Protein 4HV0 (pdb70)

B-factor: mean 69.84, std 23.34, range [28.93, 161.11]

Secondary structure (DSSP, 8-state):
-EEEHHHHHHHHHHHHHTTS-HHHHHHHHHHHHHT---------EEEETTEEEEE------HHHHHHHHHHHHHHT--HHHHHH----/-EEEHHHHHHHHHHHHHTTS-HHHHHHHHHHHHH-----------EEEETTEEEEE------HHHHHHHHHHHHHHT--HHHHHH----/-EEEHHHHHHHHHHHHHTTS-HHHHHHHHHHHHH-------EEEEETTEEEEE------HHHHHHHHHHHHHTT--HHHHHH-----/-EEEHHHHHHHHHHHHHHTS-HHHHHHHHHHHHHT-------SS----S--EEEETTEEEEE------HHHHHHHHHHHHHHT--HHHHHH-----

Solvent-accessible surface area: 23065 Å² total

Sequence (360 aa):
VTVEEEVYEFLKKKAKEEGTSVPAVIRKILKEYFGIEDRTREGSYIIVNGKKYYRINCKLEKRNEILVKLELKKRGTTLNRFLKEIITVTVEEEVYEFLKKKAKEEGTSVPAVIRKILKEYFGIEDRTRDYGSYIIVNGKKYYRINCKLEKRNEILVKLELKKRGTTLNRFLKEIITVTVEEEVYEFLKKKAKEEGTSVPAVIRKILKEYFGIEDRTGSYIIVNGKKYYRINCKLEKRNEILVKLELKKRGTTLNRFLKEIITVVTVEEEVYEFLKKKAKEEGTSVPAVIRKILKEYFGIEDRTRDYKRQDLEGSYIIVNGKKYYRINCKLEKRNEILVKLELKKRGTTLNRFLKEIITV

Nearest PDB structures (foldseek):
  4hv0-assembly1_A  TM=9.991E-01  e=2.159E-15  Betalipothrixvirus pozzuoliense
  4hv0-assembly2_B  TM=9.451E-01  e=7.067E-14  Betalipothrixvirus pozzuoliense
  4hv0-assembly4_D  TM=9.753E-01  e=4.766E-13  Betalipothrixvirus pozzuoliense
  4hv0-assembly3_C  TM=9.603E-01  e=3.912E-13  Betalipothrixvirus pozzuoliense
  4hv0-assembly4_D  TM=9.930E-01  e=7.158E-16  Betalipothrixvirus pozzuoliense

Foldseek 3Di:
DKAFPVLQVVLCVVCVVPVHDSLVSVVVVLCVVVVDDWDDDPWDFDADPRTTMIDDPNDTDPVSVVSVVVVCVVVVHDVRVVSVVVCD/DKAFPVLVVVLCVVCVVPVHDSLVSVQVCCCVVPVDDFDDDDPFDWDADPNTTITDDPNDGDPVSVVSVVVVCVVVVHDPRVVSVVVCD/DKAFPVLVVVLCVVQVVPVHDSLVSVQVCCCVVPVDDFDDADWDADPRTTIGDDPNDGDVVSVVSVVVVCVVVPHDPRVVSVVVVPD/DKAFPVLVVVLCVVCVVVVHASLVSVVVCLCVVVVDDWDDDDDPDDNDPVQWDADPRTTIHDDPHDTPPVSVVSVVVVCVVVVHDVRVVSVVVVVD

Radius of gyration: 26.65 Å; Cα contacts (8 Å, |Δi|>4): 424; chains: 4; bounding box: 53×75×56 Å

CATH classification: 1.10.1220.10

InterPro domains:
  IPR013321 Arc-type ribbon-helix-helix [G3DSA:1.10.1220.10] (1-100)

Organism: NCBI:txid346882

Structure (mmCIF, N/CA/C/O backbone):
data_4HV0
#
_entry.id   4HV0
#
_cell.length_a   50.153
_cell.length_b   59.550
_cell.length_c   84.039
_cell.angle_alpha   90.00
_cell.angle_beta   102.76
_cell.angle_gamma   90.00
#
_symmetry.space_group_name_H-M   'P 1 21 1'
#
loop_
_entity.id
_entity.type
_entity.pdbx_description
1 polymer AvtR
2 water water
#
loop_
_atom_site.group_PDB
_atom_site.id
_atom_site.type_symbol
_atom_site.label_atom_id
_atom_site.label_alt_id
_atom_site.label_comp_id
_atom_site.label_asym_id
_atom_site.label_entity_id
_atom_site.label_seq_id
_atom_site.pdbx_PDB_ins_code
_atom_site.Cartn_x
_atom_site.Cartn_y
_atom_site.Cartn_z
_atom_site.occupancy
_atom_site.B_iso_or_equiv
_atom_site.auth_seq_id
_atom_site.auth_comp_id
_atom_site.auth_asym_id
_atom_site.auth_atom_id
_atom_site.pdbx_PDB_model_num
ATOM 9 N N . VAL A 1 3 ? 31.394 -22.541 -67.407 1.00 85.78 3 VAL A N 1
ATOM 10 C CA . VAL A 1 3 ? 30.975 -23.867 -67.848 1.00 74.50 3 VAL A CA 1
ATOM 11 C C . VAL A 1 3 ? 31.358 -24.940 -66.802 1.00 68.28 3 VAL A C 1
ATOM 12 O O . VAL A 1 3 ? 32.328 -24.787 -66.054 1.00 70.25 3 VAL A O 1
ATOM 16 N N . THR A 1 4 ? 30.602 -26.028 -66.731 1.00 67.36 4 THR A N 1
ATOM 17 C CA . THR A 1 4 ? 31.010 -27.186 -65.923 1.00 63.23 4 THR A CA 1
ATOM 18 C C . THR A 1 4 ? 31.121 -28.432 -66.769 1.00 60.89 4 THR A C 1
ATOM 19 O O . THR A 1 4 ? 30.161 -28.812 -67.425 1.00 67.53 4 THR A O 1
ATOM 23 N N . VAL A 1 5 ? 32.289 -29.071 -66.763 1.00 57.05 5 VAL A N 1
ATOM 24 C CA . VAL A 1 5 ? 32.500 -30.278 -67.557 1.00 55.56 5 VAL A CA 1
ATOM 25 C C . VAL A 1 5 ? 32.984 -31.481 -66.755 1.00 52.23 5 VAL A C 1
ATOM 26 O O . VAL A 1 5 ? 33.634 -31.337 -65.750 1.00 59.87 5 VAL A O 1
ATOM 30 N N . GLU A 1 6 ? 32.728 -32.679 -67.273 1.00 55.69 6 GLU A N 1
ATOM 31 C CA . GLU A 1 6 ? 33.288 -33.911 -66.751 1.00 55.99 6 GLU A CA 1
ATOM 32 C C . GLU A 1 6 ? 34.802 -33.985 -66.977 1.00 65.78 6 GLU A C 1
ATOM 33 O O . GLU A 1 6 ? 35.354 -33.350 -67.882 1.00 70.61 6 GLU A O 1
ATOM 39 N N . GLU A 1 7 ? 35.470 -34.848 -66.225 1.00 74.98 7 GLU A N 1
ATOM 40 C CA . GLU A 1 7 ? 36.932 -34.962 -66.285 1.00 83.06 7 GLU A CA 1
ATOM 41 C C . GLU A 1 7 ? 37.455 -35.381 -67.672 1.00 75.93 7 GLU A C 1
ATOM 42 O O . GLU A 1 7 ? 38.412 -34.801 -68.183 1.00 78.47 7 GLU A O 1
ATOM 48 N N . GLU A 1 8 ? 36.835 -36.381 -68.281 1.00 70.98 8 GLU A N 1
ATOM 49 C CA . GLU A 1 8 ? 37.241 -36.796 -69.619 1.00 78.01 8 GLU A CA 1
ATOM 50 C C . GLU A 1 8 ? 37.249 -35.618 -70.623 1.00 77.36 8 GLU A C 1
ATOM 51 O O . GLU A 1 8 ? 38.196 -35.453 -71.419 1.00 92.53 8 GLU A O 1
ATOM 57 N N . VAL A 1 9 ? 36.224 -34.780 -70.556 1.00 66.57 9 VAL A N 1
ATOM 58 C CA . VAL A 1 9 ? 36.142 -33.635 -71.431 1.00 61.04 9 VAL A CA 1
ATOM 59 C C . VAL A 1 9 ? 37.256 -32.639 -71.122 1.00 67.49 9 VAL A C 1
ATOM 60 O O . VAL A 1 9 ? 37.899 -32.091 -72.044 1.00 65.08 9 VAL A O 1
ATOM 64 N N . TYR A 1 10 ? 37.492 -32.396 -69.837 1.00 70.61 10 TYR A N 1
ATOM 65 C CA . TYR A 1 10 ? 38.534 -31.463 -69.431 1.00 70.21 10 TYR A CA 1
ATOM 66 C C . TYR A 1 10 ? 39.912 -31.940 -69.892 1.00 80.23 10 TYR A C 1
ATOM 67 O O . TYR A 1 10 ? 40.696 -31.141 -70.410 1.00 86.04 10 TYR A O 1
ATOM 76 N N . GLU A 1 11 ? 40.202 -33.236 -69.736 1.00 86.20 11 GLU A N 1
ATOM 77 C CA . GLU A 1 11 ? 41.490 -33.762 -70.188 1.00 94.65 11 GLU A CA 1
ATOM 78 C C . GLU A 1 11 ? 41.652 -33.412 -71.662 1.00 93.61 11 GLU A C 1
ATOM 79 O O . GLU A 1 11 ? 42.671 -32.826 -72.063 1.00 94.63 11 GLU A O 1
ATOM 85 N N . PHE A 1 12 ? 40.632 -33.742 -72.450 1.00 87.86 12 PHE A N 1
ATOM 86 C CA . PHE A 1 12 ? 40.653 -33.453 -73.872 1.00 81.72 12 PHE A CA 1
ATOM 87 C C . PHE A 1 12 ? 40.908 -31.981 -74.171 1.00 77.03 12 PHE A C 1
ATOM 88 O O . PHE A 1 12 ? 41.745 -31.659 -74.991 1.00 79.11 12 PHE A O 1
ATOM 96 N N . LEU A 1 13 ? 40.201 -31.092 -73.497 1.00 72.66 13 LEU A N 1
ATOM 97 C CA . LEU A 1 13 ? 40.404 -29.664 -73.700 1.00 72.24 13 LEU A CA 1
ATOM 98 C C . LEU A 1 13 ? 41.781 -29.202 -73.269 1.00 79.57 13 LEU A C 1
ATOM 99 O O . LEU A 1 13 ? 42.381 -28.340 -73.906 1.00 84.04 13 LEU A O 1
ATOM 104 N N . LYS A 1 14 ? 42.293 -29.776 -72.189 1.00 89.52 14 LYS A N 1
ATOM 105 C CA . LYS A 1 14 ? 43.611 -29.399 -71.682 1.00 97.04 14 LYS A CA 1
ATOM 106 C C . LYS A 1 14 ? 44.719 -29.772 -72.685 1.00 94.96 14 LYS A C 1
ATOM 107 O O . LYS A 1 14 ? 45.659 -28.993 -72.870 1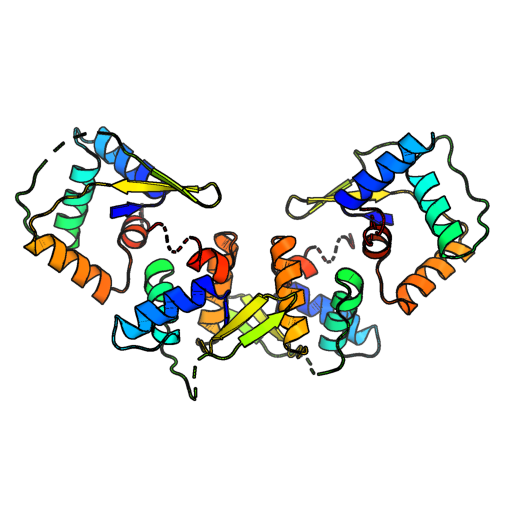.00 92.40 14 LYS A O 1
ATOM 113 N N . LYS A 1 15 ? 44.590 -30.947 -73.318 1.00 91.18 15 LYS A N 1
ATOM 114 C CA . LYS A 1 15 ? 45.543 -31.406 -74.335 1.00 96.66 15 LYS A CA 1
ATOM 115 C C . LYS A 1 15 ? 45.543 -30.535 -75.564 1.00 98.41 15 LYS A C 1
ATOM 116 O O . LYS A 1 15 ? 46.608 -30.229 -76.067 1.00 107.62 15 LYS A O 1
ATOM 122 N N . LYS A 1 16 ? 44.374 -30.132 -76.055 1.00 100.44 16 LYS A N 1
ATOM 123 C CA . LYS A 1 16 ? 44.362 -29.194 -77.164 1.00 97.54 16 LYS A CA 1
ATOM 124 C C . LYS A 1 16 ? 44.944 -27.859 -76.706 1.00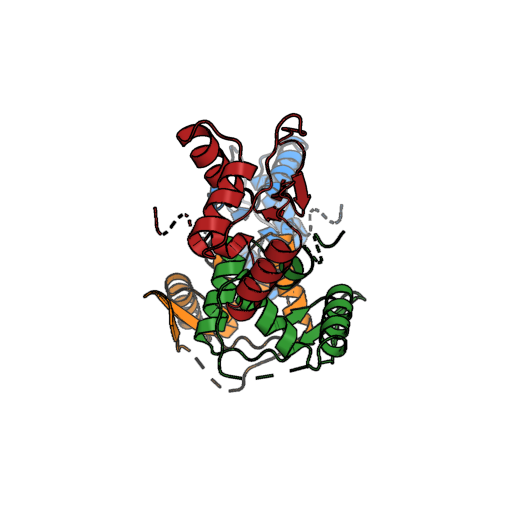 98.44 16 LYS A C 1
ATOM 125 O O . LYS A 1 16 ? 45.699 -27.251 -77.441 1.00 93.17 16 LYS A O 1
ATOM 131 N N . ALA A 1 17 ? 44.626 -27.411 -75.491 1.00 94.45 17 ALA A N 1
ATOM 132 C CA . ALA A 1 17 ? 45.179 -26.139 -75.010 1.00 94.51 17 ALA A CA 1
ATOM 133 C C . ALA A 1 17 ? 46.715 -26.183 -75.038 1.00 98.75 17 ALA A C 1
ATOM 134 O O . ALA A 1 17 ? 47.346 -25.274 -75.551 1.00 106.80 17 ALA A O 1
ATOM 136 N N . LYS A 1 18 ? 47.309 -27.275 -74.570 1.00 100.50 18 LYS A N 1
ATOM 137 C CA . LYS A 1 18 ? 48.762 -27.443 -74.656 1.00 99.16 18 LYS A CA 1
ATOM 138 C C . LYS A 1 18 ? 49.267 -27.631 -76.108 1.00 99.10 18 LYS A C 1
ATOM 139 O O . LYS A 1 18 ? 50.138 -26.878 -76.545 1.00 96.02 18 LYS A O 1
ATOM 145 N N . GLU A 1 19 ? 48.700 -28.598 -76.844 1.00 93.21 19 GLU A N 1
ATOM 146 C CA . GLU A 1 19 ? 49.024 -28.850 -78.280 1.00 92.75 19 GLU A CA 1
ATOM 147 C C . GLU A 1 19 ? 49.121 -27.556 -79.078 1.00 106.88 19 GLU A C 1
ATOM 148 O O . GLU A 1 19 ? 50.014 -27.379 -79.905 1.00 126.79 19 GLU A O 1
ATOM 154 N N . GLU A 1 20 ? 48.186 -26.655 -78.821 1.00 115.49 20 GLU A N 1
ATOM 155 C CA . GLU A 1 20 ? 48.182 -25.324 -79.387 1.00 113.32 20 GLU A CA 1
ATOM 156 C C . GLU A 1 20 ? 48.662 -24.495 -78.219 1.00 110.48 20 GLU A C 1
ATOM 157 O O . GLU A 1 20 ? 48.473 -24.873 -77.086 1.00 126.51 20 GLU A O 1
ATOM 163 N N . GLY A 1 21 ? 49.300 -23.375 -78.462 1.00 105.27 21 GLY A N 1
ATOM 164 C CA . GLY A 1 21 ? 49.882 -22.628 -77.349 1.00 104.09 21 GLY A CA 1
ATOM 165 C C . GLY A 1 21 ? 48.890 -21.734 -76.631 1.00 99.44 21 GLY A C 1
ATOM 166 O O . GLY A 1 21 ? 49.055 -20.523 -76.634 1.00 97.02 21 GLY A O 1
ATOM 167 N N . THR A 1 22 ? 47.882 -22.318 -75.985 1.00 93.87 22 THR A N 1
ATOM 168 C CA . THR A 1 22 ? 46.759 -21.523 -75.462 1.00 91.72 22 THR A CA 1
ATOM 169 C C . THR A 1 22 ? 46.166 -22.127 -74.212 1.00 91.58 22 THR A C 1
ATOM 170 O O . THR A 1 22 ? 46.521 -23.230 -73.808 1.00 94.54 22 THR A O 1
ATOM 174 N N . SER A 1 23 ? 45.226 -21.404 -73.622 1.00 87.95 23 SER A N 1
ATOM 175 C CA . SER A 1 23 ? 44.502 -21.891 -72.458 1.00 88.41 23 SER A CA 1
ATOM 176 C C . SER A 1 23 ? 43.307 -22.795 -72.816 1.00 86.96 23 SER A C 1
ATOM 177 O O . SER A 1 23 ? 42.925 -22.897 -73.975 1.00 86.41 23 SER A O 1
ATOM 180 N N . VAL A 1 24 ? 42.731 -23.446 -71.803 1.00 78.72 24 VAL A N 1
ATOM 181 C CA . VAL A 1 24 ? 41.528 -24.255 -71.966 1.00 71.07 24 VAL A CA 1
ATOM 182 C C . VAL A 1 24 ? 40.322 -23.382 -72.360 1.00 70.59 24 VAL A C 1
ATOM 183 O O . VAL A 1 24 ? 39.539 -23.779 -73.229 1.00 71.42 24 VAL A O 1
ATOM 187 N N . PRO A 1 25 ? 40.179 -22.183 -71.776 1.00 64.42 25 PRO A N 1
ATOM 188 C CA . PRO A 1 25 ? 39.116 -21.305 -72.271 1.00 66.75 25 PRO A CA 1
ATOM 189 C C . PRO A 1 25 ? 39.263 -20.833 -73.725 1.00 71.40 25 PRO A C 1
ATOM 190 O O . PRO A 1 25 ? 38.260 -20.572 -74.387 1.00 79.10 25 PRO A O 1
ATOM 194 N N . ALA A 1 26 ? 40.486 -20.687 -74.209 1.00 69.78 26 ALA A N 1
ATOM 195 C CA . ALA A 1 26 ? 40.691 -20.317 -75.611 1.00 72.58 26 ALA A CA 1
ATOM 196 C C . ALA A 1 26 ? 40.170 -21.426 -76.518 1.00 63.64 26 ALA A C 1
ATOM 197 O O . ALA A 1 26 ? 39.544 -21.183 -77.553 1.00 72.39 26 ALA A O 1
ATOM 199 N N . VAL A 1 27 ? 40.420 -22.655 -76.123 1.00 56.69 27 VAL A N 1
ATOM 200 C CA . VAL A 1 27 ? 39.972 -23.812 -76.890 1.00 60.44 27 VAL A CA 1
ATOM 201 C C . VAL A 1 27 ? 38.405 -23.857 -76.901 1.00 65.13 27 VAL A C 1
ATOM 202 O O . VAL A 1 27 ? 37.787 -23.975 -77.963 1.00 69.05 27 VAL A O 1
ATOM 206 N N . ILE A 1 28 ? 37.770 -23.707 -75.738 1.00 60.52 28 ILE A N 1
ATOM 207 C CA . ILE A 1 28 ? 36.302 -23.651 -75.678 1.00 60.50 28 ILE A CA 1
ATOM 208 C C . ILE A 1 28 ? 35.765 -22.535 -76.562 1.00 63.91 28 ILE A C 1
ATOM 209 O O . ILE A 1 28 ? 34.873 -22.791 -77.367 1.00 68.46 28 ILE A O 1
ATOM 214 N N . ARG A 1 29 ? 36.327 -21.321 -76.459 1.00 66.77 29 ARG A N 1
ATOM 215 C CA . ARG A 1 29 ? 35.935 -20.218 -77.347 1.00 62.65 29 ARG A CA 1
ATOM 216 C C . ARG A 1 29 ? 36.085 -20.556 -78.820 1.00 65.19 29 ARG A C 1
ATOM 217 O O . ARG A 1 29 ? 35.190 -20.258 -79.606 1.00 78.05 29 ARG A O 1
ATOM 225 N N . LYS A 1 30 ? 37.148 -21.251 -79.196 1.00 64.44 30 LYS A N 1
ATOM 226 C CA . LYS A 1 30 ? 37.322 -21.618 -80.597 1.00 66.29 30 LYS A CA 1
ATOM 227 C C . LYS A 1 30 ? 36.239 -22.604 -81.045 1.00 65.59 30 LYS A C 1
ATOM 228 O O . LYS A 1 30 ? 35.647 -22.430 -82.116 1.00 65.64 30 LYS A O 1
ATOM 234 N N . ILE A 1 31 ? 35.944 -23.613 -80.219 1.00 57.89 31 ILE A N 1
ATOM 235 C CA . ILE A 1 31 ? 34.883 -24.581 -80.534 1.00 51.97 31 ILE A CA 1
ATOM 236 C C . ILE A 1 31 ? 33.537 -23.859 -80.649 1.00 51.82 31 ILE A C 1
ATOM 237 O O . ILE A 1 31 ? 32.815 -24.044 -81.635 1.00 49.96 31 ILE A O 1
ATOM 242 N N . LEU A 1 32 ? 33.230 -22.989 -79.687 1.00 49.76 32 LEU A N 1
ATOM 243 C CA . LEU A 1 32 ? 31.982 -22.205 -79.771 1.00 52.67 32 LEU A CA 1
ATOM 244 C C . LEU A 1 32 ? 31.916 -21.316 -81.019 1.00 50.92 32 LEU A C 1
ATOM 245 O O . LEU A 1 32 ? 30.858 -21.189 -81.614 1.00 52.64 32 LEU A O 1
ATOM 250 N N . LYS A 1 33 ? 33.017 -20.688 -81.404 1.00 56.12 33 LYS A N 1
ATOM 251 C CA . LYS A 1 33 ? 33.008 -19.828 -82.613 1.00 59.27 33 LYS A CA 1
ATOM 252 C C . LYS A 1 33 ? 32.763 -20.658 -83.855 1.00 54.28 33 LYS A C 1
ATOM 253 O O . LYS A 1 33 ? 31.921 -20.319 -84.663 1.00 62.11 33 LYS A O 1
ATOM 259 N N . GLU A 1 34 ? 33.430 -21.792 -83.951 1.00 55.11 34 GLU A N 1
ATOM 260 C CA . GLU A 1 34 ? 33.295 -22.677 -85.104 1.00 59.05 34 GLU A CA 1
ATOM 261 C C . GLU A 1 34 ? 31.940 -23.363 -85.213 1.00 55.87 34 GLU A C 1
ATOM 262 O O . GLU A 1 34 ? 31.349 -23.389 -86.276 1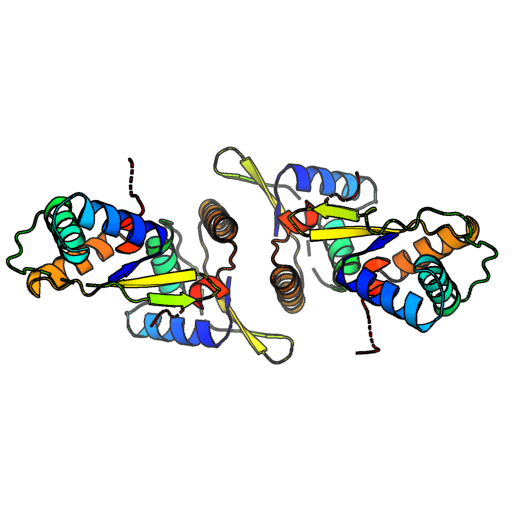.00 57.10 34 GLU A O 1
ATOM 268 N N . TYR A 1 35 ? 31.441 -23.935 -84.125 1.00 58.36 35 TYR A N 1
ATOM 269 C CA . TYR A 1 35 ? 30.172 -24.686 -84.183 1.00 52.55 35 TYR A CA 1
ATOM 270 C C . TYR A 1 35 ? 28.924 -23.813 -84.068 1.00 47.47 35 TYR A C 1
ATOM 271 O O . TYR A 1 35 ? 27.898 -24.238 -84.520 1.00 47.86 35 TYR A O 1
ATOM 280 N N . PHE A 1 36 ? 29.009 -22.610 -83.498 1.00 41.93 36 PHE A N 1
ATOM 281 C CA . PHE A 1 36 ? 27.858 -21.686 -83.482 1.00 42.04 36 PHE A CA 1
ATOM 282 C C . PHE A 1 36 ? 27.981 -20.584 -84.525 1.00 43.82 36 PHE A C 1
ATOM 283 O O . PHE A 1 36 ? 27.039 -19.845 -84.767 1.00 37.55 36 PHE A O 1
ATOM 291 N N . GLY A 1 37 ? 29.120 -20.544 -85.195 1.00 41.89 37 GLY A N 1
ATOM 292 C CA . GLY A 1 37 ? 29.304 -19.687 -86.350 1.00 46.10 37 GLY A CA 1
ATOM 293 C C . GLY A 1 37 ? 29.321 -18.197 -86.052 1.00 46.27 37 GLY A C 1
ATOM 294 O O . GLY A 1 37 ? 28.850 -17.404 -86.873 1.00 41.41 37 GLY A O 1
ATOM 295 N N . ILE A 1 38 ? 29.904 -17.855 -84.908 1.00 45.13 38 ILE A N 1
ATOM 296 C CA . ILE A 1 38 ? 29.924 -16.512 -84.367 1.00 48.70 38 ILE A CA 1
ATOM 297 C C . ILE A 1 38 ? 31.315 -15.919 -84.151 1.00 52.17 38 ILE A C 1
ATOM 298 O O . ILE A 1 38 ? 32.307 -16.598 -83.912 1.00 62.14 38 ILE A O 1
ATOM 303 N N . GLU A 1 39 ? 31.320 -14.604 -84.204 1.00 64.26 39 GLU A N 1
ATOM 304 C CA . GLU A 1 39 ? 32.481 -13.779 -83.986 1.00 66.70 39 GLU A CA 1
ATOM 305 C C . GLU A 1 39 ? 32.503 -13.391 -82.524 1.00 60.77 39 GLU A C 1
ATOM 306 O O . GLU A 1 39 ? 31.506 -12.902 -82.018 1.00 52.66 39 GLU A O 1
ATOM 312 N N . ASP A 1 40 ? 33.624 -13.586 -81.851 1.00 60.72 40 ASP A N 1
ATOM 313 C CA . ASP A 1 40 ? 33.765 -13.098 -80.486 1.00 72.17 40 ASP A CA 1
ATOM 314 C C . ASP A 1 40 ? 35.139 -12.466 -80.226 1.00 80.57 40 ASP A C 1
ATOM 315 O O . ASP A 1 40 ? 36.193 -13.060 -80.495 1.00 78.20 40 ASP A O 1
ATOM 320 N N . ARG A 1 41 ? 35.103 -11.261 -79.666 1.00 87.16 41 ARG A N 1
ATOM 321 C CA . ARG A 1 41 ? 36.311 -10.461 -79.462 1.00 95.77 41 ARG A CA 1
ATOM 322 C C . ARG A 1 41 ? 37.058 -10.836 -78.196 1.00 97.31 41 ARG A C 1
ATOM 323 O O . ARG A 1 41 ? 38.244 -10.603 -78.113 1.00 103.44 41 ARG A O 1
ATOM 331 N N . THR A 1 42 ? 36.367 -11.391 -77.207 1.00 100.22 42 THR A N 1
ATOM 332 C CA . THR A 1 42 ? 36.986 -11.831 -75.956 1.00 100.62 42 THR A CA 1
ATOM 333 C C . THR A 1 42 ? 38.292 -12.639 -76.148 1.00 111.43 42 THR A C 1
ATOM 334 O O . THR A 1 42 ? 38.422 -13.424 -77.106 1.00 124.68 42 THR A O 1
ATOM 338 N N . ARG A 1 43 ? 39.244 -12.437 -75.226 1.00 112.93 43 ARG A N 1
ATOM 339 C CA . ARG A 1 43 ? 40.513 -13.181 -75.172 1.00 111.90 43 ARG A CA 1
ATOM 340 C C . ARG A 1 43 ? 40.909 -13.575 -73.741 1.00 105.82 43 ARG A C 1
ATOM 341 O O . ARG A 1 43 ? 40.845 -12.757 -72.825 1.00 96.05 43 ARG A O 1
ATOM 349 N N . GLU A 1 51 ? 45.752 -23.890 -63.040 1.00 110.21 51 GLU A N 1
ATOM 350 C CA . GLU A 1 51 ? 44.870 -23.312 -64.039 1.00 106.00 51 GLU A CA 1
ATOM 351 C C . GLU A 1 51 ? 43.384 -23.662 -63.770 1.00 112.49 51 GLU A C 1
ATOM 352 O O . GLU A 1 51 ? 42.570 -22.758 -63.529 1.00 118.70 51 GLU A O 1
ATOM 358 N N . GLY A 1 52 ? 43.050 -24.963 -63.777 1.00 113.82 52 GLY A N 1
ATOM 359 C CA . GLY A 1 52 ? 41.652 -25.462 -63.752 1.00 108.22 52 GLY A CA 1
ATOM 360 C C . GLY A 1 52 ? 41.178 -26.115 -62.450 1.00 105.76 52 GLY A C 1
ATOM 361 O O . GLY A 1 52 ? 41.647 -27.199 -62.101 1.00 110.55 52 GLY A O 1
ATOM 362 N N . SER A 1 53 ? 40.218 -25.479 -61.764 1.00 92.25 53 SER A N 1
ATOM 363 C CA . SER A 1 53 ? 39.650 -25.956 -60.490 1.00 90.55 53 SER A CA 1
ATOM 364 C C . SER A 1 53 ? 38.387 -26.826 -60.642 1.00 91.00 53 SER A C 1
ATOM 365 O O . SER A 1 53 ? 37.701 -26.748 -61.659 1.00 82.03 53 SER A O 1
ATOM 368 N N . TYR A 1 54 ? 38.042 -27.594 -59.601 1.00 91.46 54 TYR A N 1
ATOM 369 C CA . TYR A 1 54 ? 36.958 -28.583 -59.682 1.00 82.82 54 TYR A CA 1
ATOM 370 C C . TYR A 1 54 ? 36.191 -28.841 -58.383 1.00 79.01 54 TYR A C 1
ATOM 371 O O . TYR A 1 54 ? 36.512 -28.291 -57.353 1.00 75.69 54 TYR A O 1
ATOM 380 N N . ILE A 1 55 ? 35.166 -29.694 -58.459 1.00 75.90 55 ILE A N 1
ATOM 381 C CA . ILE A 1 55 ? 34.499 -30.206 -57.279 1.00 65.52 55 ILE A CA 1
ATOM 382 C C . ILE A 1 55 ? 34.346 -31.699 -57.420 1.00 60.49 55 ILE A C 1
ATOM 383 O O . ILE A 1 55 ? 34.313 -32.211 -58.532 1.00 58.77 55 ILE A O 1
ATOM 388 N N . ILE A 1 56 ? 34.300 -32.395 -56.286 1.00 57.26 56 ILE A N 1
ATOM 389 C CA . ILE A 1 56 ? 34.173 -33.842 -56.265 1.00 53.52 56 ILE A CA 1
ATOM 390 C C . ILE A 1 56 ? 32.766 -34.231 -55.826 1.00 47.57 56 ILE A C 1
ATOM 391 O O . ILE A 1 56 ? 32.313 -33.826 -54.769 1.00 49.13 56 ILE A O 1
ATOM 396 N N . VAL A 1 57 ? 32.051 -34.977 -56.664 1.00 52.29 57 VAL A N 1
ATOM 397 C CA . VAL A 1 57 ? 30.701 -35.488 -56.325 1.00 55.37 57 VAL A CA 1
ATOM 398 C C . VAL A 1 57 ? 30.645 -36.970 -56.626 1.00 57.31 57 VAL A C 1
ATOM 399 O O . VAL A 1 57 ? 30.974 -37.383 -57.723 1.00 61.39 57 VAL A O 1
ATOM 403 N N . ASN A 1 58 ? 30.274 -37.761 -55.627 1.00 56.65 58 ASN A N 1
ATOM 404 C CA . ASN A 1 58 ? 30.417 -39.215 -55.666 1.00 57.59 58 ASN A CA 1
ATOM 405 C C . ASN A 1 58 ? 31.717 -39.693 -56.245 1.00 60.89 58 ASN A C 1
ATOM 406 O O . ASN A 1 58 ? 31.760 -40.628 -57.043 1.00 72.50 58 ASN A O 1
ATOM 411 N N . GLY A 1 59 ? 32.793 -39.051 -55.816 1.00 67.07 59 GLY A N 1
ATOM 412 C CA . GLY A 1 59 ? 34.111 -39.472 -56.216 1.00 72.43 59 GLY A CA 1
ATOM 413 C C . GLY A 1 59 ? 34.561 -39.007 -57.571 1.00 72.12 59 GLY A C 1
ATOM 414 O O . GLY A 1 59 ? 35.702 -39.281 -57.927 1.00 84.56 59 GLY A O 1
ATOM 415 N N . LYS A 1 60 ? 33.694 -38.323 -58.327 1.00 72.14 60 LYS A N 1
ATOM 416 C CA . LYS A 1 60 ? 34.051 -37.854 -59.655 1.00 66.41 60 LYS A CA 1
ATOM 417 C C . LYS A 1 60 ? 34.333 -36.383 -59.627 1.00 59.46 60 LYS A C 1
ATOM 418 O O . LYS A 1 60 ? 33.658 -35.620 -58.958 1.00 61.91 60 LYS A O 1
ATOM 424 N N . LYS A 1 61 ? 35.351 -35.982 -60.365 1.00 61.90 61 LYS A N 1
ATOM 425 C CA . LYS A 1 61 ? 35.705 -34.574 -60.510 1.00 64.69 61 LYS A CA 1
ATOM 426 C C . LYS A 1 61 ? 34.874 -33.933 -61.604 1.00 60.57 61 LYS A C 1
ATOM 427 O O . LYS A 1 61 ? 34.640 -34.546 -62.638 1.00 53.19 61 LYS A O 1
ATOM 433 N N . TYR A 1 62 ? 34.465 -32.690 -61.372 1.00 59.23 62 TYR A N 1
ATOM 434 C CA . TYR A 1 62 ? 33.728 -31.884 -62.331 1.00 59.06 62 TYR A CA 1
ATOM 435 C C . TYR A 1 62 ? 34.391 -30.506 -62.384 1.00 61.60 62 TYR A C 1
ATOM 436 O O . TYR A 1 62 ? 34.387 -29.767 -61.405 1.00 57.38 62 TYR A O 1
ATOM 445 N N . TYR A 1 63 ? 34.970 -30.152 -63.524 1.00 68.54 63 TYR A N 1
ATOM 446 C CA . TYR A 1 63 ? 35.763 -28.927 -63.614 1.00 64.85 63 TYR A CA 1
ATOM 447 C C . TYR A 1 63 ? 34.884 -27.731 -63.921 1.00 65.44 63 TYR A C 1
ATOM 448 O O . TYR A 1 63 ? 34.023 -27.794 -64.763 1.00 63.61 63 TYR A O 1
ATOM 457 N N . ARG A 1 64 ? 35.104 -26.641 -63.200 1.00 72.42 64 ARG A N 1
ATOM 458 C CA . ARG A 1 64 ? 34.416 -25.377 -63.431 1.00 77.44 64 ARG A CA 1
ATOM 459 C C . ARG A 1 64 ? 35.348 -24.476 -64.252 1.00 83.21 64 ARG A C 1
ATOM 460 O O . ARG A 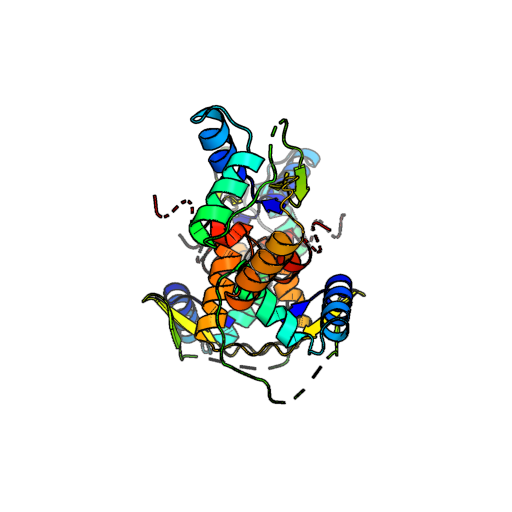1 64 ? 36.435 -24.139 -63.800 1.00 89.06 64 ARG A O 1
ATOM 468 N N . ILE A 1 65 ? 34.936 -24.095 -65.456 1.00 87.96 65 ILE A N 1
ATOM 469 C CA . ILE A 1 65 ? 35.795 -23.323 -66.360 1.00 83.77 65 ILE A CA 1
ATOM 470 C C . ILE A 1 65 ? 35.273 -21.909 -66.560 1.00 89.45 65 ILE A C 1
ATOM 471 O O . ILE A 1 65 ? 34.118 -21.709 -66.936 1.00 82.17 65 ILE A O 1
ATOM 476 N N . ASN A 1 66 ? 36.149 -20.930 -66.333 1.00 109.07 66 ASN A N 1
ATOM 477 C CA . ASN A 1 66 ? 35.815 -19.520 -66.529 1.00 113.11 66 ASN A CA 1
ATOM 478 C C . ASN A 1 66 ? 35.857 -19.150 -68.003 1.00 114.35 66 ASN A C 1
ATOM 479 O O . ASN A 1 66 ? 36.778 -18.493 -68.478 1.00 119.53 66 ASN A O 1
ATOM 484 N N . CYS A 1 67 ? 34.862 -19.616 -68.737 1.00 115.96 67 CYS A N 1
ATOM 485 C CA . CYS A 1 67 ? 34.724 -19.203 -70.105 1.00 104.95 67 CYS A CA 1
ATOM 486 C C . CYS A 1 67 ? 33.927 -17.921 -70.079 1.00 106.79 67 CYS A C 1
ATOM 487 O O . CYS A 1 67 ? 32.816 -17.899 -69.545 1.00 110.14 67 CYS A O 1
ATOM 490 N N . LYS A 1 68 ? 34.539 -16.851 -70.588 1.00 105.22 68 LYS A N 1
ATOM 491 C CA . LYS A 1 68 ? 33.908 -15.548 -70.752 1.00 98.17 68 LYS A CA 1
ATOM 492 C C . LYS A 1 68 ? 33.875 -15.189 -72.242 1.00 93.09 68 LYS A C 1
ATOM 493 O O . LYS A 1 68 ? 34.914 -15.140 -72.879 1.00 90.78 68 LYS A O 1
ATOM 499 N N . LEU A 1 69 ? 32.670 -14.975 -72.762 1.00 74.68 69 LEU A N 1
ATOM 500 C CA . LEU A 1 69 ? 32.370 -14.496 -74.107 1.00 74.19 69 LEU A CA 1
ATOM 501 C C . LEU A 1 69 ? 31.686 -13.136 -73.987 1.00 71.76 69 LEU A C 1
ATOM 502 O O . LEU A 1 69 ? 31.233 -12.757 -72.913 1.00 69.49 69 LEU A O 1
ATOM 507 N N . GLU A 1 70 ? 31.616 -12.392 -75.093 1.00 75.09 70 GLU A N 1
ATOM 508 C CA . GLU A 1 70 ? 30.796 -11.176 -75.143 1.00 72.56 70 GLU A CA 1
ATOM 509 C C . GLU A 1 70 ? 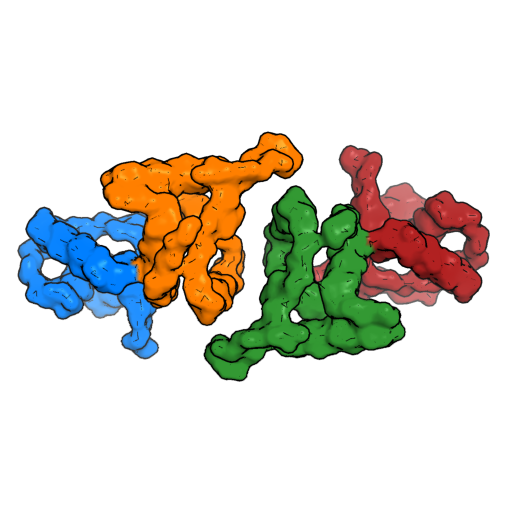29.402 -11.546 -74.683 1.00 73.38 70 GLU A C 1
ATOM 510 O O . GLU A 1 70 ? 28.920 -12.616 -75.020 1.00 93.95 70 GLU A O 1
ATOM 516 N N . LYS A 1 71 ? 28.740 -10.663 -73.954 1.00 73.00 71 LYS A N 1
ATOM 517 C CA . LYS A 1 71 ? 27.430 -10.973 -73.401 1.00 76.81 71 LYS A CA 1
ATOM 518 C C . LYS A 1 71 ? 26.448 -11.455 -74.478 1.00 68.84 71 LYS A C 1
ATOM 519 O O . LYS A 1 71 ? 25.692 -12.383 -74.233 1.00 73.60 71 LYS A O 1
ATOM 525 N N . ARG A 1 72 ? 26.467 -10.850 -75.661 1.00 68.65 72 ARG A N 1
ATOM 526 C CA . ARG A 1 72 ? 25.542 -11.249 -76.727 1.00 77.08 72 ARG A CA 1
ATOM 527 C C . ARG A 1 72 ? 25.756 -12.712 -77.187 1.00 73.44 72 ARG A C 1
ATOM 528 O O . ARG A 1 72 ? 24.773 -13.438 -77.402 1.00 66.94 72 ARG A O 1
ATOM 536 N N . ASN A 1 73 ? 27.012 -13.136 -77.269 1.00 58.16 73 ASN A N 1
ATOM 537 C CA . ASN A 1 73 ? 27.322 -14.491 -77.644 1.00 61.61 73 ASN A CA 1
ATOM 538 C C . ASN A 1 73 ? 27.013 -15.490 -76.530 1.00 58.45 73 ASN A C 1
ATOM 539 O O . ASN A 1 73 ? 26.603 -16.604 -76.800 1.00 58.22 73 ASN A O 1
ATOM 544 N N . GLU A 1 74 ? 27.176 -15.088 -75.284 1.00 59.72 74 GLU A N 1
ATOM 545 C CA . GLU A 1 74 ? 26.748 -15.911 -74.163 1.00 67.34 74 GLU A CA 1
ATOM 546 C C . GLU A 1 74 ? 25.264 -16.296 -74.277 1.00 64.30 74 GLU A C 1
ATOM 547 O O . GLU A 1 74 ? 24.901 -17.460 -74.121 1.00 54.32 74 GLU A O 1
ATOM 553 N N . ILE A 1 75 ? 24.423 -15.321 -74.580 1.00 53.04 75 ILE A N 1
ATOM 554 C CA . ILE A 1 75 ? 23.017 -15.580 -74.766 1.00 55.50 75 ILE A CA 1
ATOM 555 C C . ILE A 1 75 ? 22.751 -16.474 -75.982 1.00 54.79 75 ILE A C 1
ATOM 556 O O . ILE A 1 75 ? 21.977 -17.432 -75.862 1.00 58.01 75 ILE A O 1
ATOM 561 N N . LEU A 1 76 ? 23.404 -16.218 -77.123 1.00 55.91 76 LEU A N 1
ATOM 562 C CA . LEU A 1 76 ? 23.154 -17.042 -78.324 1.00 51.17 76 LEU A CA 1
ATOM 563 C C . LEU A 1 76 ? 23.520 -18.476 -78.019 1.00 47.24 76 LEU A C 1
ATOM 564 O O . LEU A 1 76 ? 22.763 -19.384 -78.308 1.00 37.92 76 LEU A O 1
ATOM 569 N N . VAL A 1 77 ? 24.674 -18.674 -77.390 1.00 42.06 77 VAL A N 1
ATOM 570 C CA . VAL A 1 77 ? 25.112 -20.004 -77.130 1.00 44.47 77 VAL A CA 1
ATOM 571 C C . VAL A 1 77 ? 24.145 -20.726 -76.196 1.00 50.83 77 VAL A C 1
ATOM 572 O O . VAL A 1 77 ? 23.759 -21.856 -76.480 1.00 56.15 77 VAL A O 1
ATOM 576 N N . LYS A 1 78 ? 23.737 -20.083 -75.109 1.00 53.16 78 LYS A N 1
ATOM 577 C CA . LYS A 1 78 ? 22.736 -20.677 -74.227 1.00 54.75 78 LYS A CA 1
ATOM 578 C C . LYS A 1 78 ? 21.477 -21.035 -74.965 1.00 46.49 78 LYS A C 1
ATOM 579 O O . LYS A 1 78 ? 20.913 -22.125 -74.794 1.00 44.90 78 LYS A O 1
ATOM 585 N N . LEU A 1 79 ? 21.032 -20.137 -75.805 1.00 43.55 79 LEU A N 1
ATOM 586 C CA . LEU A 1 79 ? 19.796 -20.384 -76.518 1.00 50.38 79 LEU A CA 1
ATOM 587 C C . LEU A 1 79 ? 19.923 -21.541 -77.478 1.00 49.51 79 LEU A C 1
ATOM 588 O O . LEU A 1 79 ? 19.000 -22.330 -77.599 1.00 53.11 79 LEU A O 1
ATOM 593 N N . GLU A 1 80 ? 21.047 -21.618 -78.188 1.00 51.08 80 GLU A N 1
ATOM 594 C CA . GLU A 1 80 ? 21.234 -22.650 -79.188 1.00 49.49 80 GLU A CA 1
ATOM 595 C C . GLU A 1 80 ? 21.347 -24.013 -78.527 1.00 44.77 80 GLU A C 1
ATOM 596 O O . GLU A 1 80 ? 20.794 -24.974 -79.024 1.00 42.30 80 GLU A O 1
ATOM 602 N N . LEU A 1 81 ? 22.049 -24.097 -77.392 1.00 45.66 81 LEU A N 1
ATOM 603 C CA . LEU A 1 81 ? 22.133 -25.353 -76.653 1.00 43.20 81 LEU A CA 1
ATOM 604 C C . LEU A 1 81 ? 20.738 -25.750 -76.180 1.00 43.38 81 LEU A C 1
ATOM 605 O O . LEU A 1 81 ? 20.403 -26.925 -76.212 1.00 47.31 81 LEU A O 1
ATOM 610 N N . LYS A 1 82 ? 19.922 -24.783 -75.778 1.00 44.92 82 LYS A N 1
ATOM 611 C CA . LYS A 1 82 ? 18.558 -25.075 -75.332 1.00 52.31 82 LYS A CA 1
ATOM 612 C C . LYS A 1 82 ? 17.735 -25.577 -76.476 1.00 47.65 82 LYS A C 1
ATOM 613 O O . LYS A 1 82 ? 17.178 -26.673 -76.404 1.00 49.05 82 LYS A O 1
ATOM 619 N N . LYS A 1 83 ? 17.678 -24.810 -77.553 1.00 43.77 83 LYS A N 1
ATOM 620 C CA . LYS A 1 83 ? 16.947 -25.257 -78.765 1.00 46.42 83 LYS A CA 1
ATOM 621 C C . LYS A 1 83 ? 17.364 -26.654 -79.248 1.00 44.26 83 LYS A C 1
ATOM 622 O O . LYS A 1 83 ? 16.566 -27.460 -79.692 1.00 48.07 83 LYS A O 1
ATOM 628 N N . ARG A 1 84 ? 18.626 -26.961 -79.090 1.00 49.07 84 ARG A N 1
ATOM 629 C CA . ARG A 1 84 ? 19.184 -28.192 -79.565 1.00 49.47 84 ARG A CA 1
ATOM 630 C C . ARG A 1 84 ? 18.948 -29.285 -78.518 1.00 46.47 84 ARG A C 1
ATOM 631 O O . ARG A 1 84 ? 19.109 -30.473 -78.789 1.00 45.12 84 ARG A O 1
ATOM 639 N N . GLY A 1 85 ? 18.608 -28.873 -77.295 1.00 44.64 85 GLY A N 1
ATOM 640 C CA . GLY A 1 85 ? 18.332 -29.813 -76.213 1.00 45.47 85 GLY A CA 1
ATOM 641 C C . GLY A 1 85 ? 19.575 -30.478 -75.666 1.00 43.99 85 GLY A C 1
ATOM 642 O O . GLY A 1 85 ? 19.588 -31.663 -75.463 1.00 46.63 85 GLY A O 1
ATOM 643 N N . THR A 1 86 ? 20.635 -29.717 -75.448 1.00 46.49 86 THR A N 1
ATOM 644 C CA . THR A 1 86 ? 21.898 -30.314 -75.005 1.00 44.49 86 THR A CA 1
ATOM 645 C C . THR A 1 86 ? 22.569 -29.405 -74.024 1.00 46.35 86 THR A C 1
ATOM 646 O O . THR A 1 86 ? 22.356 -28.194 -74.064 1.00 47.45 86 THR A O 1
ATOM 650 N N . THR A 1 87 ? 23.321 -30.014 -73.103 1.00 45.33 87 THR A N 1
ATOM 651 C CA . THR A 1 87 ? 24.167 -29.278 -72.239 1.00 42.30 87 THR A CA 1
ATOM 652 C C . THR A 1 87 ? 25.431 -29.054 -73.081 1.00 44.50 87 THR A C 1
ATOM 653 O O . THR A 1 87 ? 25.684 -29.713 -74.100 1.00 41.01 87 THR A O 1
ATOM 657 N N . LEU A 1 88 ? 26.236 -28.107 -72.643 1.00 46.36 88 LEU A N 1
ATOM 658 C CA . LEU A 1 88 ? 27.469 -27.858 -73.294 1.00 44.96 88 LEU A CA 1
ATOM 659 C C . LEU A 1 88 ? 28.385 -29.075 -73.109 1.00 46.94 88 LEU A C 1
ATOM 660 O O . LEU A 1 88 ? 29.117 -29.475 -74.047 1.00 48.93 88 LEU A O 1
ATOM 665 N N . ASN A 1 89 ? 28.362 -29.653 -71.910 1.00 44.51 89 ASN A N 1
ATOM 666 C CA . ASN A 1 89 ? 29.255 -30.782 -71.603 1.00 42.75 89 ASN A CA 1
ATOM 667 C C . ASN A 1 89 ? 28.959 -31.928 -72.521 1.00 41.37 89 ASN A C 1
ATOM 668 O O . ASN A 1 89 ? 29.854 -32.531 -73.050 1.00 42.94 89 ASN A O 1
ATOM 673 N N . ARG A 1 90 ? 27.684 -32.252 -72.687 1.00 41.13 90 ARG A N 1
ATOM 674 C CA . ARG A 1 90 ? 27.342 -33.358 -73.534 1.00 40.62 90 ARG A CA 1
ATOM 675 C C . ARG A 1 90 ? 27.703 -33.046 -75.015 1.00 46.06 90 ARG A C 1
ATOM 676 O O . ARG A 1 90 ? 28.163 -33.930 -75.719 1.00 43.10 90 ARG A O 1
ATOM 684 N N . PHE A 1 91 ? 27.518 -31.799 -75.445 1.00 39.47 91 PHE A N 1
ATOM 685 C CA . PHE A 1 91 ? 27.896 -31.400 -76.783 1.00 49.05 91 PHE A CA 1
ATOM 686 C C . PHE A 1 91 ? 29.400 -31.603 -77.008 1.00 48.05 91 PHE A C 1
ATOM 687 O O . PHE A 1 91 ? 29.795 -32.263 -77.944 1.00 50.23 91 PHE A O 1
ATOM 695 N N . LEU A 1 92 ? 30.225 -31.097 -76.104 1.00 50.76 92 LEU A N 1
ATOM 696 C CA . LEU A 1 92 ? 31.672 -31.320 -76.196 1.00 56.66 92 LEU A CA 1
ATOM 697 C C . LEU A 1 92 ? 32.042 -32.805 -76.104 1.00 57.51 92 LEU A C 1
ATOM 698 O O . LEU A 1 92 ? 32.942 -33.262 -76.789 1.00 65.66 92 LEU A O 1
ATOM 703 N N . LYS A 1 93 ? 31.316 -33.564 -75.295 1.00 56.87 93 LYS A N 1
ATOM 704 C CA . LYS A 1 93 ? 31.566 -35.006 -75.163 1.00 64.95 93 LYS A CA 1
ATOM 705 C C . LYS A 1 93 ? 31.289 -35.761 -76.464 1.00 62.92 93 LYS A C 1
ATOM 706 O O . LYS A 1 93 ? 32.027 -36.656 -76.833 1.00 72.88 93 LYS A O 1
ATOM 712 N N . GLU A 1 94 ? 30.218 -35.394 -77.157 1.00 64.35 94 GLU A N 1
ATOM 713 C CA . GLU A 1 94 ? 29.873 -36.028 -78.424 1.00 63.65 94 GLU A CA 1
ATOM 714 C C . GLU A 1 94 ? 30.847 -35.680 -79.544 1.00 63.95 94 GLU A C 1
ATOM 715 O O . GLU A 1 94 ? 31.033 -36.437 -80.490 1.00 70.95 94 GLU A O 1
ATOM 729 N N . ILE A 1 96 ? 34.068 -34.967 -78.986 1.00 81.20 96 ILE A N 1
ATOM 730 C CA . ILE A 1 96 ? 35.237 -35.788 -78.673 1.00 80.28 96 ILE A CA 1
ATOM 731 C C . ILE A 1 96 ? 35.060 -37.158 -79.320 1.00 85.76 96 ILE A C 1
ATOM 732 O O . ILE A 1 96 ? 35.834 -37.541 -80.208 1.00 79.94 96 ILE A O 1
ATOM 745 N N . ILE A 1 98 ? 33.347 -38.311 -81.604 1.00 95.72 98 ILE A N 1
ATOM 746 C CA . ILE A 1 98 ? 33.550 -38.264 -83.051 1.00 92.19 98 ILE A CA 1
ATOM 747 C C . ILE A 1 98 ? 35.029 -37.893 -83.337 1.00 93.44 98 ILE A C 1
ATOM 748 O O . ILE A 1 98 ? 35.309 -36.813 -83.864 1.00 80.38 98 ILE A O 1
ATOM 753 N N . THR A 1 99 ? 35.971 -38.749 -82.903 1.00 97.88 99 THR A N 1
ATOM 754 C CA . THR A 1 99 ? 37.389 -38.687 -83.305 1.00 94.26 99 THR A CA 1
ATOM 755 C C . THR A 1 99 ? 37.998 -40.095 -83.382 1.00 93.29 99 THR A C 1
ATOM 756 O O . THR A 1 99 ? 38.221 -40.746 -82.355 1.00 85.13 99 THR A O 1
ATOM 768 N N . VAL B 1 3 ? 8.199 -42.426 -61.619 1.00 100.05 3 VAL B N 1
ATOM 769 C CA . VAL B 1 3 ? 9.514 -42.341 -60.980 1.00 86.87 3 VAL B CA 1
ATOM 770 C C . VAL B 1 3 ? 9.276 -42.060 -59.497 1.00 78.03 3 VAL B C 1
ATOM 771 O O . VAL B 1 3 ? 8.247 -41.480 -59.143 1.00 82.46 3 VAL B O 1
ATOM 775 N N . THR B 1 4 ? 10.211 -42.446 -58.632 1.00 66.93 4 THR B N 1
ATOM 776 C CA . THR B 1 4 ? 10.114 -42.097 -57.224 1.00 61.43 4 THR B CA 1
ATOM 777 C C . THR B 1 4 ? 11.366 -41.356 -56.773 1.00 49.79 4 THR B C 1
ATOM 778 O O . THR B 1 4 ? 12.439 -41.897 -56.844 1.00 53.19 4 THR B O 1
ATOM 782 N N . VAL B 1 5 ? 11.220 -40.113 -56.309 1.00 46.70 5 VAL B N 1
ATOM 783 C CA . VAL B 1 5 ? 12.385 -39.278 -55.873 1.00 42.39 5 VAL B CA 1
ATOM 784 C C . VAL B 1 5 ? 12.267 -38.848 -54.412 1.00 43.93 5 VAL B C 1
ATOM 785 O O . VAL B 1 5 ? 11.181 -38.851 -53.830 1.00 37.21 5 VAL B O 1
ATOM 789 N N . GLU B 1 6 ? 13.406 -38.573 -53.790 1.00 47.49 6 GLU B N 1
ATOM 790 C CA . GLU B 1 6 ? 13.421 -38.098 -52.408 1.00 54.13 6 GLU B CA 1
ATOM 791 C C . GLU B 1 6 ? 12.898 -36.650 -52.346 1.00 50.97 6 GLU B C 1
ATOM 792 O O . GLU B 1 6 ? 12.846 -35.962 -53.347 1.00 51.28 6 GLU B O 1
ATOM 798 N N . GLU B 1 7 ? 12.522 -36.208 -51.156 1.00 52.39 7 GLU B N 1
ATOM 799 C CA . GLU B 1 7 ? 11.901 -34.924 -50.963 1.00 49.55 7 GLU B CA 1
ATOM 800 C C . GLU B 1 7 ? 12.782 -33.733 -51.412 1.00 56.33 7 GLU B C 1
ATOM 801 O O . GLU B 1 7 ? 12.337 -32.839 -52.106 1.00 46.67 7 GLU B O 1
ATOM 807 N N . GLU B 1 8 ? 14.056 -33.748 -51.056 1.00 62.40 8 GLU B N 1
ATOM 808 C CA . GLU B 1 8 ? 14.957 -32.708 -51.525 1.00 65.95 8 GLU B CA 1
ATOM 809 C C . GLU B 1 8 ? 14.927 -32.567 -53.071 1.00 64.71 8 GLU B C 1
ATOM 810 O O . GLU B 1 8 ? 14.897 -31.443 -53.594 1.00 64.20 8 GLU B O 1
ATOM 816 N N . VAL B 1 9 ? 14.976 -33.694 -53.781 1.00 51.54 9 VAL B N 1
ATOM 817 C CA . VAL B 1 9 ? 14.960 -33.670 -55.233 1.00 47.00 9 VAL B CA 1
ATOM 818 C C . VAL B 1 9 ? 13.645 -33.090 -55.693 1.00 47.09 9 VAL B C 1
ATOM 819 O O . VAL B 1 9 ? 13.611 -32.293 -56.628 1.00 46.78 9 VAL B O 1
ATOM 823 N N . TYR B 1 10 ? 12.551 -33.517 -55.073 1.00 48.65 10 TYR B N 1
ATOM 824 C CA . TYR B 1 10 ? 11.226 -33.044 -55.486 1.00 47.17 10 TYR B CA 1
ATOM 825 C C . TYR B 1 10 ? 11.115 -31.546 -55.308 1.00 49.70 10 TYR B C 1
ATOM 826 O O . TYR B 1 10 ? 10.613 -30.859 -56.192 1.00 42.59 10 TYR B O 1
ATOM 835 N N . GLU B 1 11 ? 11.559 -31.031 -54.158 1.00 59.33 11 GLU B N 1
ATOM 836 C CA . GLU B 1 11 ? 11.498 -29.583 -53.933 1.00 61.81 11 GLU B CA 1
ATOM 837 C C . GLU B 1 11 ? 12.216 -28.895 -55.093 1.00 61.01 11 GLU B C 1
ATOM 838 O O . GLU B 1 11 ? 11.651 -28.011 -55.753 1.00 69.44 11 GLU B O 1
ATOM 844 N N . PHE B 1 12 ? 13.435 -29.343 -55.372 1.00 58.82 12 PHE B N 1
ATOM 845 C CA . PHE B 1 12 ? 14.207 -28.784 -56.460 1.00 61.18 12 PHE B CA 1
ATOM 846 C C . PHE B 1 12 ? 13.467 -28.830 -57.787 1.00 60.83 12 PHE B C 1
ATOM 847 O O . PHE B 1 12 ? 13.441 -27.855 -58.515 1.00 74.09 12 PHE B O 1
ATOM 855 N N . LEU B 1 13 ? 12.892 -29.976 -58.130 1.00 57.01 13 LEU B N 1
ATOM 856 C CA . LEU B 1 13 ? 12.171 -30.099 -59.375 1.00 53.37 13 LEU B CA 1
ATOM 857 C C . LEU B 1 13 ? 10.949 -29.193 -59.412 1.00 52.55 13 LEU B C 1
ATOM 858 O O . LEU B 1 13 ? 10.580 -28.685 -60.480 1.00 50.84 13 LEU B O 1
ATOM 863 N N . LYS B 1 14 ? 10.288 -29.048 -58.268 1.00 64.09 14 LYS B N 1
ATOM 864 C CA . LYS B 1 14 ? 9.040 -28.275 -58.183 1.00 67.76 14 LYS B CA 1
ATOM 865 C C . LYS B 1 14 ? 9.343 -26.806 -58.438 1.00 66.13 14 LYS B C 1
ATOM 866 O O . LYS B 1 14 ? 8.589 -26.141 -59.153 1.00 54.56 14 LYS B O 1
ATOM 872 N N . LYS B 1 15 ? 10.488 -26.339 -57.920 1.00 70.76 15 LYS B N 1
ATOM 873 C CA . LYS B 1 15 ? 10.948 -24.963 -58.142 1.00 80.28 15 LYS B CA 1
ATOM 874 C C . LYS B 1 15 ? 11.304 -24.687 -59.583 1.00 81.52 15 LYS B C 1
ATOM 875 O O . LYS B 1 15 ? 10.956 -23.624 -60.075 1.00 93.55 15 LYS B O 1
ATOM 881 N N . LYS B 1 16 ? 12.011 -25.594 -60.263 1.00 81.10 16 LYS B N 1
ATOM 882 C CA . LYS B 1 16 ? 12.268 -25.380 -61.691 1.00 74.40 16 LYS B CA 1
ATOM 883 C C . LYS B 1 16 ? 10.956 -25.420 -62.432 1.00 71.95 16 LYS B C 1
ATOM 884 O O . LYS B 1 16 ? 10.727 -24.610 -63.320 1.00 73.00 16 LYS B O 1
ATOM 890 N N . ALA B 1 17 ? 10.056 -26.321 -62.056 1.00 71.16 17 ALA B N 1
A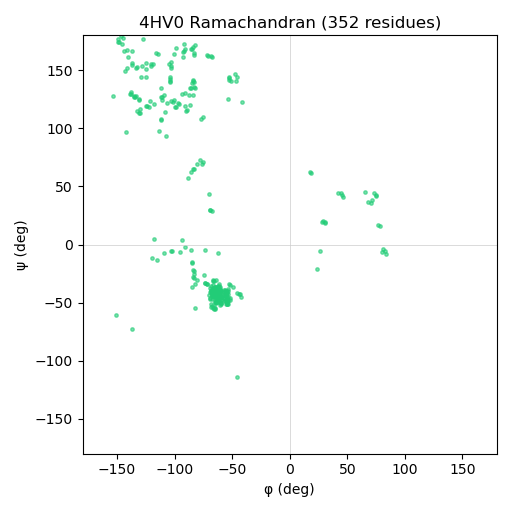TOM 891 C CA . ALA B 1 17 ? 8.775 -26.360 -62.750 1.00 76.78 17 ALA B CA 1
ATOM 892 C C . ALA B 1 17 ? 8.062 -25.002 -62.668 1.00 82.81 17 ALA B C 1
ATOM 893 O O . ALA B 1 17 ? 7.575 -24.501 -63.672 1.00 72.94 17 ALA B O 1
ATOM 895 N N . LYS B 1 18 ? 8.020 -24.406 -61.477 1.00 98.77 18 LYS B N 1
ATOM 896 C CA . LYS B 1 18 ? 7.410 -23.069 -61.301 1.00 96.94 18 LYS B CA 1
ATOM 897 C C . LYS B 1 18 ? 8.215 -21.964 -61.990 1.00 92.76 18 LYS B C 1
ATOM 898 O O . LYS B 1 18 ? 7.690 -21.230 -62.818 1.00 94.08 18 LYS B O 1
ATOM 904 N N . GLU B 1 19 ? 9.507 -21.902 -61.693 1.00 90.81 19 GLU B N 1
ATOM 905 C CA . GLU B 1 19 ? 10.415 -20.961 -62.308 1.00 96.18 19 GLU B CA 1
ATOM 906 C C . GLU B 1 19 ? 10.257 -20.877 -63.832 1.00 95.33 19 GLU B C 1
ATOM 907 O O . GLU B 1 19 ? 10.328 -19.795 -64.395 1.00 126.30 19 GLU B O 1
ATOM 913 N N . GLU B 1 20 ? 10.086 -22.019 -64.482 1.00 92.50 20 GLU B N 1
ATOM 914 C CA . GLU B 1 20 ? 9.762 -22.114 -65.901 1.00 85.15 20 GLU B CA 1
ATOM 915 C C . GLU B 1 20 ? 8.292 -22.441 -65.854 1.00 79.65 20 GLU B C 1
ATOM 916 O O . GLU B 1 20 ? 7.824 -22.970 -64.866 1.00 114.21 20 GLU B O 1
ATOM 922 N N . GLY B 1 21 ? 7.533 -22.104 -66.865 1.00 71.65 21 GLY B N 1
ATOM 923 C CA . GLY B 1 21 ? 6.097 -22.241 -66.746 1.00 83.32 21 GLY B CA 1
ATOM 924 C C . GLY B 1 21 ? 5.613 -23.630 -67.090 1.00 84.50 21 GLY B C 1
ATOM 925 O O . GLY B 1 21 ? 4.804 -23.785 -67.996 1.00 86.55 21 GLY B O 1
ATOM 926 N N . THR B 1 22 ? 6.044 -24.632 -66.321 1.00 85.46 22 THR B N 1
ATOM 927 C CA . THR B 1 22 ? 5.888 -26.037 -66.730 1.00 82.28 22 THR B CA 1
ATOM 928 C C . THR B 1 22 ? 5.645 -26.943 -65.543 1.00 76.89 22 THR B C 1
ATOM 929 O O . THR B 1 22 ? 5.737 -26.527 -64.401 1.00 85.53 22 THR B O 1
ATOM 933 N N . SER B 1 23 ? 5.344 -28.202 -65.829 1.00 75.67 23 SER B N 1
ATOM 934 C CA . SER B 1 23 ? 5.174 -29.209 -64.791 1.00 67.96 23 SER B CA 1
ATOM 935 C C . SER B 1 23 ? 6.496 -29.852 -64.358 1.00 60.52 23 SER B C 1
ATOM 936 O O . SER B 1 23 ? 7.528 -29.645 -64.974 1.00 69.89 23 SER B O 1
ATOM 939 N N . VAL B 1 24 ? 6.461 -30.594 -63.256 1.00 55.86 24 VAL B N 1
ATOM 940 C CA . VAL B 1 24 ? 7.618 -31.342 -62.791 1.00 52.48 24 VAL B CA 1
ATOM 941 C C . VAL B 1 24 ? 8.041 -32.457 -63.810 1.00 54.65 24 VAL B C 1
ATOM 942 O O . VAL B 1 24 ? 9.209 -32.668 -64.034 1.00 54.23 24 VAL B O 1
ATOM 946 N N . PRO B 1 25 ? 7.079 -33.139 -64.447 1.00 47.47 25 PRO B N 1
ATOM 947 C CA . PRO B 1 25 ? 7.465 -34.069 -65.460 1.00 49.55 25 PRO B CA 1
ATOM 948 C C . PRO B 1 25 ? 8.095 -33.454 -66.699 1.00 52.24 25 PRO B C 1
ATOM 949 O O . PRO B 1 25 ? 8.905 -34.104 -67.353 1.00 56.41 25 PRO B O 1
ATOM 953 N N . ALA B 1 26 ? 7.699 -32.236 -67.061 1.00 52.67 26 ALA B N 1
ATOM 954 C CA . ALA B 1 26 ? 8.333 -31.552 -68.191 1.00 41.18 26 ALA B CA 1
ATOM 955 C C . ALA B 1 26 ? 9.801 -31.310 -67.842 1.00 41.86 26 ALA B C 1
ATOM 956 O O . ALA B 1 26 ? 10.648 -31.444 -68.682 1.00 45.12 26 ALA B O 1
ATOM 958 N N . VAL B 1 27 ? 10.078 -30.957 -66.595 1.00 40.07 27 VAL B N 1
ATOM 959 C CA . VAL B 1 27 ? 11.414 -30.680 -66.165 1.00 43.64 27 VAL B CA 1
ATOM 960 C C . VAL B 1 27 ? 12.254 -31.943 -66.242 1.00 46.48 27 VAL B C 1
ATOM 961 O O . VAL B 1 27 ? 13.316 -31.932 -66.831 1.00 47.49 27 VAL B O 1
ATOM 965 N N . ILE B 1 28 ? 11.769 -33.046 -65.679 1.00 47.13 28 ILE B N 1
ATOM 966 C CA . ILE B 1 28 ? 12.469 -34.321 -65.815 1.00 45.09 28 ILE B CA 1
ATOM 967 C C . ILE B 1 28 ? 12.737 -34.653 -67.272 1.00 44.06 28 ILE B C 1
ATOM 968 O O . ILE B 1 28 ? 13.868 -34.961 -67.632 1.00 41.31 28 ILE B O 1
ATOM 973 N N . ARG B 1 29 ? 11.713 -34.586 -68.110 1.00 41.81 29 ARG B N 1
ATOM 974 C CA . ARG B 1 29 ? 11.926 -34.815 -69.557 1.00 49.68 29 ARG B CA 1
ATOM 975 C C . ARG B 1 29 ? 12.981 -33.898 -70.159 1.00 48.37 29 ARG B C 1
ATOM 976 O O . ARG B 1 29 ? 13.800 -34.344 -70.973 1.00 48.11 29 ARG B O 1
ATOM 984 N N . LYS B 1 30 ? 12.997 -32.628 -69.753 1.00 49.51 30 LYS B N 1
ATOM 985 C CA . LYS B 1 30 ? 13.992 -31.702 -70.301 1.00 50.15 30 LYS B CA 1
ATOM 986 C C . LYS B 1 30 ? 15.411 -32.113 -69.848 1.00 44.48 30 LYS B C 1
ATOM 987 O O . LYS B 1 30 ? 16.313 -32.139 -70.635 1.00 41.25 30 LYS B O 1
ATOM 993 N N . ILE B 1 31 ? 15.565 -32.485 -68.584 1.00 44.02 31 ILE B N 1
ATOM 994 C CA . ILE B 1 31 ? 16.842 -32.895 -68.039 1.00 39.29 31 ILE B CA 1
ATOM 995 C C . ILE B 1 31 ? 17.277 -34.119 -68.784 1.00 42.65 31 ILE B C 1
ATOM 996 O O . ILE B 1 31 ? 18.432 -34.188 -69.202 1.00 41.72 31 ILE B O 1
ATOM 1001 N N . LEU B 1 32 ? 16.375 -35.100 -68.945 1.00 43.39 32 LEU B N 1
ATOM 1002 C CA . LEU B 1 32 ? 16.738 -36.350 -69.664 1.00 37.63 32 LEU B CA 1
ATOM 1003 C C . LEU B 1 32 ? 17.152 -36.069 -71.095 1.00 39.37 32 LEU B C 1
ATOM 1004 O O . LEU B 1 32 ? 18.105 -36.676 -71.603 1.00 37.18 32 LEU B O 1
ATOM 1009 N N . LYS B 1 33 ? 16.469 -35.142 -71.763 1.00 43.05 33 LYS B N 1
ATOM 1010 C CA . LYS B 1 33 ? 16.911 -34.781 -73.101 1.00 45.30 33 LYS B CA 1
ATOM 1011 C C . LYS B 1 33 ? 18.291 -34.168 -73.098 1.00 45.77 33 LYS B C 1
ATOM 1012 O O . LYS B 1 33 ? 19.109 -34.502 -73.917 1.00 49.57 33 LYS B O 1
ATOM 1018 N N . GLU B 1 34 ? 18.499 -33.197 -72.228 1.00 45.19 34 GLU B N 1
ATOM 1019 C CA . GLU B 1 34 ? 19.725 -32.420 -72.219 1.00 43.33 34 GLU B CA 1
ATOM 1020 C C . GLU B 1 34 ? 20.915 -33.233 -71.771 1.00 45.62 34 GLU B C 1
ATOM 1021 O O . GLU B 1 34 ? 21.967 -33.152 -72.393 1.00 49.38 34 GLU B O 1
ATOM 1027 N N . TYR B 1 35 ? 20.783 -34.003 -70.685 1.00 44.65 35 TYR B N 1
ATOM 1028 C CA . TYR B 1 35 ? 21.914 -34.789 -70.176 1.00 41.57 35 TYR B CA 1
ATOM 1029 C C . TYR B 1 35 ? 22.110 -36.130 -70.889 1.00 37.32 35 TYR B C 1
ATOM 1030 O O . TYR B 1 35 ? 23.236 -36.579 -70.925 1.00 37.28 35 TYR B O 1
ATOM 1039 N N . PHE B 1 36 ? 21.061 -36.764 -71.428 1.00 37.33 36 PHE B N 1
ATOM 1040 C CA . PHE B 1 36 ? 21.199 -38.119 -72.052 1.00 47.62 36 PHE B CA 1
ATOM 1041 C C . PHE B 1 36 ? 20.945 -38.240 -73.562 1.00 47.68 36 PHE B C 1
ATOM 1042 O O . PHE B 1 36 ? 21.329 -39.241 -74.166 1.00 47.28 36 PHE B O 1
ATOM 1050 N N . GLY B 1 37 ? 20.350 -37.201 -74.163 1.00 43.52 37 GLY B N 1
ATOM 1051 C CA . GLY B 1 37 ? 19.849 -37.238 -75.520 1.00 44.24 37 GLY B CA 1
ATOM 1052 C C . GLY B 1 37 ? 18.521 -37.986 -75.732 1.00 46.81 37 GLY B C 1
ATOM 1053 O O . GLY B 1 37 ? 18.186 -38.318 -76.864 1.00 43.61 37 GLY B O 1
ATOM 1054 N N . ILE B 1 38 ? 17.761 -38.248 -74.671 1.00 50.49 38 ILE B N 1
ATOM 1055 C CA . ILE B 1 38 ? 16.460 -38.878 -74.813 1.00 48.96 38 ILE B CA 1
ATOM 1056 C C . ILE B 1 38 ? 15.447 -37.903 -75.281 1.00 49.04 38 ILE B C 1
ATOM 1057 O O . ILE B 1 38 ? 15.035 -37.051 -74.513 1.00 64.44 38 ILE B O 1
ATOM 1062 N N . GLU B 1 39 ? 15.024 -38.028 -76.534 1.00 57.86 39 GLU B N 1
ATOM 1063 C CA . GLU B 1 39 ? 13.845 -37.327 -77.054 1.00 67.48 39 GLU B CA 1
ATOM 1064 C C . GLU B 1 39 ? 12.649 -38.161 -76.691 1.00 66.99 39 GLU B C 1
ATOM 1065 O O . GLU B 1 39 ? 12.652 -39.341 -76.992 1.00 80.66 39 GLU B O 1
ATOM 1071 N N . ASP B 1 40 ? 11.618 -37.577 -76.076 1.00 80.00 40 ASP B N 1
ATOM 1072 C CA . ASP B 1 40 ? 10.347 -38.302 -75.889 1.00 73.76 40 ASP B CA 1
ATOM 1073 C C . ASP B 1 40 ? 9.109 -37.481 -76.270 1.00 76.46 40 ASP B C 1
ATOM 1074 O O . ASP B 1 40 ? 8.921 -36.337 -75.822 1.00 78.36 40 ASP B O 1
ATOM 1079 N N . ARG B 1 41 ? 8.277 -38.088 -77.113 1.00 83.69 41 ARG B N 1
ATOM 1080 C CA . ARG B 1 41 ? 7.095 -37.456 -77.677 1.00 91.12 41 ARG B CA 1
ATOM 1081 C C . ARG B 1 41 ? 5.884 -37.516 -76.691 1.00 97.55 41 ARG B C 1
ATOM 1082 O O . ARG B 1 41 ? 5.087 -36.561 -76.604 1.00 106.71 41 ARG B O 1
ATOM 1090 N N . THR B 1 42 ? 5.784 -38.590 -75.917 1.00 84.77 42 THR B N 1
ATOM 1091 C CA . THR B 1 42 ? 4.654 -38.799 -75.012 1.00 92.19 42 THR B CA 1
ATOM 1092 C C . THR B 1 42 ? 4.283 -37.562 -74.144 1.00 100.68 42 THR B C 1
ATOM 1093 O O . THR B 1 42 ? 5.147 -36.764 -73.732 1.00 81.84 42 THR B O 1
ATOM 1097 N N . ARG B 1 43 ? 2.981 -37.427 -73.872 1.00 117.47 43 ARG B N 1
ATOM 1098 C CA . ARG B 1 43 ? 2.471 -36.539 -72.815 1.00 126.01 43 ARG B CA 1
ATOM 1099 C C . ARG B 1 43 ? 1.324 -37.216 -71.974 1.00 138.82 43 ARG B C 1
ATOM 1100 O O . ARG B 1 43 ? 0.641 -38.154 -72.425 1.00 149.63 43 ARG B O 1
ATOM 1108 N N . ASP B 1 44 ? 1.139 -36.734 -70.744 1.00 145.35 44 ASP B N 1
ATOM 1109 C CA . ASP B 1 44 ? 0.410 -37.478 -69.679 1.00 138.08 44 ASP B CA 1
ATOM 1110 C C . ASP B 1 44 ? -1.117 -37.193 -69.567 1.00 144.37 44 ASP B C 1
ATOM 1111 O O . ASP B 1 44 ? -1.646 -36.300 -70.239 1.00 140.29 44 ASP B O 1
ATOM 1116 N N . TYR B 1 45 ? -1.806 -37.963 -68.712 1.00 145.25 45 TYR B N 1
ATOM 1117 C CA . TYR B 1 45 ? -3.294 -37.914 -68.583 1.00 139.15 45 TYR B CA 1
ATOM 1118 C C . TYR B 1 45 ? -3.755 -37.489 -67.190 1.00 130.33 45 TYR B C 1
ATOM 1119 O O . TYR B 1 45 ? -3.165 -37.869 -66.182 1.00 123.07 45 TYR B O 1
ATOM 1128 N N . GLY B 1 52 ? 1.644 -33.704 -56.946 1.00 86.70 52 GLY B N 1
ATOM 1129 C CA . GLY B 1 52 ? 2.693 -34.531 -56.371 1.00 79.36 52 GLY B CA 1
ATOM 1130 C C . GLY B 1 52 ? 2.362 -35.154 -55.014 1.00 81.86 52 GLY B C 1
ATOM 1131 O O . GLY B 1 52 ? 2.482 -34.523 -53.959 1.00 88.67 52 GLY B O 1
ATOM 1132 N N . SER B 1 53 ? 1.932 -36.411 -55.074 1.00 84.53 53 SER B N 1
ATOM 1133 C CA . SER B 1 53 ? 1.662 -37.257 -53.907 1.00 77.38 53 SER B CA 1
ATOM 1134 C C . SER B 1 53 ? 2.892 -38.077 -53.518 1.00 68.19 53 SER B C 1
ATOM 1135 O O . SER B 1 53 ? 3.817 -38.231 -54.327 1.00 57.38 53 SER B O 1
ATOM 1138 N N . TYR B 1 54 ? 2.869 -38.664 -52.322 1.00 58.43 54 TYR B N 1
ATOM 1139 C CA . TYR B 1 54 ? 4.026 -39.394 -51.836 1.00 53.05 54 TYR B CA 1
ATOM 1140 C C . TYR B 1 54 ? 3.688 -40.628 -50.996 1.00 46.46 54 TYR B C 1
ATOM 1141 O O . TYR B 1 54 ? 2.555 -40.920 -50.745 1.00 46.01 54 TYR B O 1
ATOM 1150 N N . ILE B 1 55 ? 4.717 -41.349 -50.576 1.00 45.23 55 ILE B N 1
ATOM 1151 C CA . ILE B 1 55 ? 4.607 -42.478 -49.694 1.00 42.22 55 ILE B CA 1
ATOM 1152 C C . ILE B 1 55 ? 5.604 -42.250 -48.575 1.00 44.82 55 ILE B C 1
ATOM 1153 O O . ILE B 1 55 ? 6.644 -41.652 -48.830 1.00 45.75 55 ILE B O 1
ATOM 1158 N N . ILE B 1 56 ? 5.271 -42.656 -47.336 1.00 39.57 56 ILE B N 1
ATOM 1159 C CA . ILE B 1 56 ? 6.216 -42.626 -46.237 1.00 39.02 56 ILE B CA 1
ATOM 1160 C C . ILE B 1 56 ? 6.760 -44.035 -46.010 1.00 43.00 56 ILE B C 1
ATOM 1161 O O . ILE B 1 56 ? 5.997 -44.983 -45.846 1.00 42.70 56 ILE B O 1
ATOM 1166 N N . VAL B 1 57 ? 8.087 -44.178 -46.091 1.00 45.05 57 VAL B N 1
ATOM 1167 C CA . VAL B 1 57 ? 8.762 -45.463 -45.858 1.00 41.01 57 VAL B CA 1
ATOM 1168 C C . VAL B 1 57 ? 9.973 -45.186 -44.969 1.00 42.67 57 VAL B C 1
ATOM 1169 O O . VAL B 1 57 ? 10.777 -44.311 -45.254 1.00 47.84 57 VAL B O 1
ATOM 1173 N N . ASN B 1 58 ? 10.061 -45.923 -43.874 1.00 44.62 58 ASN B N 1
ATOM 1174 C CA . ASN B 1 58 ? 11.008 -45.680 -42.827 1.00 45.96 58 ASN B CA 1
ATOM 1175 C C . ASN B 1 58 ? 11.092 -44.199 -42.410 1.00 50.47 58 ASN B C 1
ATOM 1176 O O . ASN B 1 58 ? 12.169 -43.680 -42.161 1.00 53.44 58 ASN B O 1
ATOM 1181 N N . GLY B 1 59 ? 9.949 -43.523 -42.331 1.00 46.91 59 GLY B N 1
ATOM 1182 C CA . GLY B 1 59 ? 9.889 -42.132 -41.889 1.00 48.70 59 GLY B CA 1
ATOM 1183 C C . GLY B 1 59 ? 10.168 -41.092 -42.958 1.00 54.07 59 GLY B C 1
ATOM 1184 O O . GLY B 1 59 ? 9.961 -39.916 -42.729 1.00 61.21 59 GLY B O 1
ATOM 1185 N N . LYS B 1 60 ? 10.606 -41.511 -44.135 1.00 56.56 60 LYS B N 1
ATOM 1186 C CA . LYS B 1 60 ? 10.971 -40.580 -45.203 1.00 53.54 60 LYS B CA 1
ATOM 1187 C C . LYS B 1 60 ? 9.901 -40.518 -46.268 1.00 50.19 60 LYS B C 1
ATOM 1188 O O . LYS B 1 60 ? 9.304 -41.526 -46.594 1.00 54.22 60 LYS B O 1
ATOM 1194 N N . LYS B 1 61 ? 9.689 -39.329 -46.830 1.00 48.80 61 LYS B N 1
ATOM 1195 C CA . LYS B 1 61 ? 8.780 -39.148 -47.932 1.00 48.98 61 LYS B CA 1
ATOM 1196 C C . LYS B 1 61 ? 9.467 -39.454 -49.258 1.00 49.72 61 LYS B C 1
ATOM 1197 O O . LYS B 1 61 ? 10.607 -39.045 -49.468 1.00 57.95 61 LYS B O 1
ATOM 1203 N N . TYR B 1 62 ? 8.741 -40.135 -50.151 1.00 44.53 62 TYR B N 1
ATOM 1204 C CA . TYR B 1 62 ? 9.172 -40.444 -51.493 1.00 41.96 62 TYR B CA 1
ATOM 1205 C C . TYR B 1 62 ? 8.053 -40.052 -52.442 1.00 46.65 62 TYR B C 1
ATOM 1206 O O . TYR B 1 62 ? 6.971 -40.653 -52.438 1.00 44.09 62 TYR B O 1
ATOM 1215 N N . TYR B 1 63 ? 8.304 -39.037 -53.263 1.00 49.61 63 TYR B N 1
ATOM 1216 C CA . TYR B 1 63 ? 7.286 -38.534 -54.152 1.00 50.29 63 TYR B CA 1
ATOM 1217 C C . TYR B 1 63 ? 7.223 -39.368 -55.410 1.00 52.69 63 TYR B C 1
ATOM 1218 O O . TYR B 1 63 ? 8.253 -39.764 -55.949 1.00 52.52 63 TYR B O 1
ATOM 1227 N N . ARG B 1 64 ? 6.002 -39.685 -55.816 1.00 64.06 64 ARG B N 1
ATOM 1228 C CA . ARG B 1 64 ? 5.778 -40.452 -57.020 1.00 77.70 64 ARG B CA 1
ATOM 1229 C C . ARG B 1 64 ? 5.478 -39.462 -58.122 1.00 81.94 64 ARG B C 1
ATOM 1230 O O . ARG B 1 64 ? 4.526 -38.693 -57.997 1.00 75.99 64 ARG B O 1
ATOM 1238 N N . ILE B 1 65 ? 6.282 -39.491 -59.187 1.00 79.80 65 ILE B N 1
ATOM 1239 C CA . ILE B 1 65 ? 6.106 -38.596 -60.320 1.00 76.67 65 ILE B CA 1
ATOM 1240 C C . ILE B 1 65 ? 5.633 -39.354 -61.559 1.00 78.89 65 ILE B C 1
ATOM 1241 O O . ILE B 1 65 ? 6.288 -40.294 -62.001 1.00 73.13 65 ILE B O 1
ATOM 1246 N N . ASN B 1 66 ? 4.512 -38.919 -62.129 1.00 80.65 66 ASN B N 1
ATOM 1247 C CA . ASN B 1 66 ? 3.983 -39.509 -63.360 1.00 90.51 66 ASN B CA 1
ATOM 1248 C C . ASN B 1 66 ? 4.775 -39.079 -64.588 1.00 89.12 66 ASN B C 1
ATOM 1249 O O . ASN B 1 66 ? 4.305 -38.305 -65.411 1.00 101.07 66 ASN B O 1
ATOM 1254 N N . CYS B 1 67 ? 5.992 -39.575 -64.705 1.00 80.36 67 CYS B N 1
ATOM 1255 C CA . CYS B 1 67 ? 6.741 -39.402 -65.920 1.00 82.01 67 CYS B CA 1
ATOM 1256 C C . CYS B 1 67 ? 6.342 -40.624 -66.747 1.00 89.29 67 CYS B C 1
ATOM 1257 O O . CYS B 1 67 ? 6.569 -41.764 -66.349 1.00 95.26 67 CYS B O 1
ATOM 1260 N N . LYS B 1 68 ? 5.684 -40.381 -67.867 1.00 84.03 68 LYS B N 1
ATOM 1261 C CA . LYS B 1 68 ? 5.319 -41.445 -68.746 1.00 78.52 68 LYS B CA 1
ATOM 1262 C C . LYS B 1 68 ? 6.157 -41.227 -69.980 1.00 75.40 68 LYS B C 1
ATOM 1263 O O . LYS B 1 68 ? 5.955 -40.273 -70.721 1.00 67.46 68 LYS B O 1
ATOM 1269 N N . LEU B 1 69 ? 7.154 -42.088 -70.174 1.00 71.44 69 LEU B N 1
ATOM 1270 C CA . LEU B 1 69 ? 7.953 -42.026 -71.377 1.00 55.54 69 LEU B CA 1
ATOM 1271 C C . LEU B 1 69 ? 7.473 -43.164 -72.264 1.00 51.98 69 LEU B C 1
ATOM 1272 O O . LEU B 1 69 ? 6.934 -44.179 -71.779 1.00 51.82 69 LEU B O 1
ATOM 1277 N N . GLU B 1 70 ? 7.710 -43.037 -73.560 1.00 53.07 70 GLU B N 1
ATOM 1278 C CA . GLU B 1 70 ? 7.557 -44.182 -74.476 1.00 52.91 70 GLU B CA 1
ATOM 1279 C C . GLU B 1 70 ? 8.337 -45.363 -73.913 1.00 52.04 70 GLU B C 1
ATOM 1280 O O . GLU B 1 70 ? 9.427 -45.189 -73.395 1.00 46.60 70 GLU B O 1
ATOM 1286 N N . LYS B 1 71 ? 7.795 -46.567 -74.028 1.00 55.29 71 LYS B N 1
ATOM 1287 C CA . LYS B 1 71 ? 8.462 -47.724 -73.438 1.00 56.89 71 LYS B CA 1
ATOM 1288 C C . LYS B 1 71 ? 9.952 -47.867 -73.910 1.00 50.53 71 LYS B C 1
ATOM 1289 O O . LYS B 1 71 ? 10.817 -48.222 -73.127 1.00 44.71 71 LYS B O 1
ATOM 1295 N N . ARG B 1 72 ? 10.235 -47.580 -75.182 1.00 46.13 72 ARG B N 1
ATOM 1296 C CA . ARG B 1 72 ? 11.594 -47.637 -75.689 1.00 44.42 72 ARG B CA 1
ATOM 1297 C C . ARG B 1 72 ? 12.560 -46.730 -74.940 1.00 47.78 72 ARG B C 1
ATOM 1298 O O . ARG B 1 72 ? 13.707 -47.102 -74.677 1.00 54.65 72 ARG B O 1
ATOM 1306 N N . ASN B 1 73 ? 12.105 -45.513 -74.657 1.00 46.47 73 ASN B N 1
ATOM 1307 C CA . ASN B 1 73 ? 12.908 -44.544 -73.959 1.00 45.41 73 ASN B CA 1
ATOM 1308 C C . ASN B 1 73 ? 13.073 -44.848 -72.489 1.00 46.94 73 ASN B C 1
ATOM 1309 O O . ASN B 1 73 ? 14.126 -44.608 -71.933 1.00 47.06 73 ASN B O 1
ATOM 1314 N N . GLU B 1 74 ? 12.060 -45.427 -71.875 1.00 50.64 74 GLU B N 1
ATOM 1315 C CA . GLU B 1 74 ? 12.204 -45.954 -70.535 1.00 53.33 74 GLU B CA 1
ATOM 1316 C C . GLU B 1 74 ? 13.416 -46.896 -70.456 1.00 54.77 74 GLU B C 1
ATOM 1317 O O . GLU B 1 74 ? 14.250 -46.805 -69.560 1.00 57.39 74 GLU B O 1
ATOM 1323 N N . ILE B 1 75 ? 13.533 -47.811 -71.406 1.00 51.08 75 ILE B N 1
ATOM 1324 C CA . ILE B 1 75 ? 14.690 -48.686 -71.416 1.00 49.43 75 ILE B CA 1
ATOM 1325 C C . ILE B 1 75 ? 16.024 -47.950 -71.688 1.00 47.08 75 ILE B C 1
ATOM 1326 O O . ILE B 1 75 ? 17.014 -48.247 -71.037 1.00 45.73 75 ILE B O 1
ATOM 1331 N N . LEU B 1 76 ? 16.069 -47.021 -72.646 1.00 42.74 76 LEU B N 1
ATOM 1332 C CA . LEU B 1 76 ? 17.320 -46.262 -72.942 1.00 43.32 76 LEU B CA 1
ATOM 1333 C C . LEU B 1 76 ? 17.793 -45.432 -71.718 1.00 42.50 76 LEU B C 1
ATOM 1334 O O . LEU B 1 76 ? 18.983 -45.390 -71.363 1.00 45.88 76 LEU B O 1
ATOM 1339 N N . VAL B 1 77 ? 16.839 -44.871 -70.990 1.00 45.98 77 VAL B N 1
ATOM 1340 C CA . VAL B 1 77 ? 17.142 -44.170 -69.732 1.00 44.11 77 VAL B CA 1
ATOM 1341 C C . VAL B 1 77 ? 17.703 -45.136 -68.709 1.00 46.60 77 VAL B C 1
ATOM 1342 O O . VAL B 1 77 ? 18.746 -44.883 -68.141 1.00 55.84 77 VAL B O 1
ATOM 1346 N N . LYS B 1 78 ? 17.057 -46.273 -68.508 1.00 52.18 78 LYS B N 1
ATOM 1347 C CA . LYS B 1 78 ? 17.611 -47.318 -67.652 1.00 48.29 78 LYS B CA 1
ATOM 1348 C C . LYS B 1 78 ? 19.008 -47.769 -68.121 1.00 49.51 78 LYS B C 1
ATOM 1349 O O . LYS B 1 78 ? 19.899 -47.918 -67.303 1.00 43.98 78 LYS B O 1
ATOM 1355 N N . LEU B 1 79 ? 19.229 -47.913 -69.428 1.00 48.39 79 LEU B N 1
ATOM 1356 C CA . LEU B 1 79 ? 20.569 -48.269 -69.937 1.00 48.64 79 LEU B CA 1
ATOM 1357 C C . LEU B 1 79 ? 21.649 -47.198 -69.631 1.00 58.22 79 LEU B C 1
ATOM 1358 O O . LEU B 1 79 ? 22.751 -47.525 -69.151 1.00 64.07 79 LEU B O 1
ATOM 1363 N N . GLU B 1 80 ? 21.304 -45.924 -69.805 1.00 57.67 80 GLU B N 1
ATOM 1364 C CA . GLU B 1 80 ? 22.226 -44.834 -69.512 1.00 57.97 80 GLU B CA 1
ATOM 1365 C C . GLU B 1 80 ? 22.531 -44.718 -68.006 1.00 56.43 80 GLU B C 1
ATOM 1366 O O . GLU B 1 80 ? 23.685 -44.522 -67.604 1.00 46.62 80 GLU B O 1
ATOM 1372 N N . LEU B 1 81 ? 21.516 -44.862 -67.168 1.00 49.99 81 LEU B N 1
ATOM 1373 C CA . LEU B 1 81 ? 21.760 -44.868 -65.725 1.00 54.14 81 LEU B CA 1
ATOM 1374 C C . LEU B 1 81 ? 22.655 -46.062 -65.331 1.00 63.02 81 LEU B C 1
ATOM 1375 O O . LEU B 1 81 ? 23.507 -45.922 -64.463 1.00 65.33 81 LEU B O 1
ATOM 1380 N N . LYS B 1 82 ? 22.481 -47.221 -65.981 1.00 67.96 82 LYS B N 1
ATOM 1381 C CA . LYS B 1 82 ? 23.307 -48.392 -65.697 1.00 72.14 82 LYS B CA 1
ATOM 1382 C C . LYS B 1 82 ? 24.745 -48.138 -66.090 1.00 67.79 82 LYS B C 1
ATOM 1383 O O . LYS B 1 82 ? 25.637 -48.259 -65.272 1.00 61.94 82 LYS B O 1
ATOM 1389 N N . LYS B 1 83 ? 24.931 -47.763 -67.344 1.00 68.39 83 LYS B N 1
ATOM 1390 C CA . LYS B 1 83 ? 26.219 -47.434 -67.940 1.00 69.95 83 LYS B CA 1
ATOM 1391 C C . LYS B 1 83 ? 26.936 -46.234 -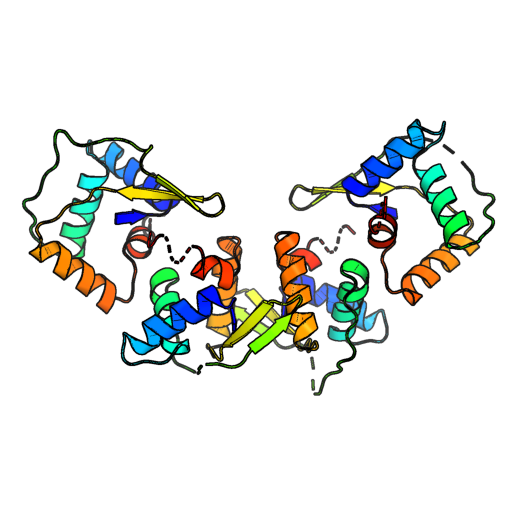67.312 1.00 77.94 83 LYS B C 1
ATOM 1392 O O . LYS B 1 83 ? 28.044 -45.964 -67.715 1.00 81.07 83 LYS B O 1
ATOM 1398 N N . ARG B 1 84 ? 26.295 -45.500 -66.390 1.00 80.54 84 ARG B N 1
ATOM 1399 C CA . ARG B 1 84 ? 26.974 -44.549 -65.470 1.00 79.22 84 ARG B CA 1
ATOM 1400 C C . ARG B 1 84 ? 27.026 -45.004 -64.017 1.00 77.71 84 ARG B C 1
ATOM 1401 O O . ARG B 1 84 ? 27.627 -44.346 -63.171 1.00 77.49 84 ARG B O 1
ATOM 1409 N N . GLY B 1 85 ? 26.340 -46.087 -63.723 1.00 66.80 85 GLY B N 1
ATOM 1410 C CA . GLY B 1 85 ? 26.356 -46.638 -62.402 1.00 62.73 85 GLY B CA 1
ATOM 1411 C C . GLY B 1 85 ? 25.541 -45.845 -61.421 1.00 63.25 85 GLY B C 1
ATOM 1412 O O . GLY B 1 85 ? 25.944 -45.709 -60.288 1.00 76.61 85 GLY B O 1
ATOM 1413 N N . THR B 1 86 ? 24.357 -45.381 -61.815 1.00 61.76 86 THR B N 1
ATOM 1414 C CA . THR B 1 86 ? 23.534 -44.521 -60.953 1.00 60.10 86 THR B CA 1
ATOM 1415 C C . THR B 1 86 ? 22.078 -44.873 -61.078 1.00 60.68 86 THR B C 1
ATOM 1416 O O . THR B 1 86 ? 21.685 -45.603 -61.956 1.00 65.40 86 THR B O 1
ATOM 1420 N N . THR B 1 87 ? 21.304 -44.330 -60.161 1.00 58.84 87 THR B N 1
ATOM 1421 C CA . THR B 1 87 ? 19.879 -44.238 -60.245 1.00 53.68 87 THR B CA 1
ATOM 1422 C C . THR B 1 87 ? 19.500 -42.841 -60.718 1.00 59.64 87 THR B C 1
ATOM 1423 O O . THR B 1 87 ? 20.327 -41.953 -60.734 1.00 60.43 87 THR B O 1
ATOM 1427 N N . LEU B 1 88 ? 18.236 -42.647 -61.062 1.00 54.19 88 LEU B N 1
ATOM 1428 C CA . LEU B 1 88 ? 17.780 -41.367 -61.499 1.00 53.31 88 LEU B CA 1
ATOM 1429 C C . LEU B 1 88 ? 17.837 -40.397 -60.338 1.00 55.30 88 LEU B C 1
ATOM 1430 O O . LEU B 1 88 ? 18.248 -39.231 -60.508 1.00 48.99 88 LEU B O 1
ATOM 1435 N N . ASN B 1 89 ? 17.392 -40.876 -59.172 1.00 53.42 89 ASN B N 1
ATOM 1436 C CA . ASN B 1 89 ? 17.263 -40.030 -58.002 1.00 43.24 89 ASN B CA 1
ATOM 1437 C C . ASN B 1 89 ? 18.639 -39.546 -57.629 1.00 45.58 89 ASN B C 1
ATOM 1438 O O . ASN B 1 89 ? 18.834 -38.364 -57.379 1.00 44.89 89 ASN B O 1
ATOM 1443 N N . ARG B 1 90 ? 19.629 -40.422 -57.661 1.00 45.78 90 ARG B N 1
ATOM 1444 C CA . ARG B 1 90 ? 20.982 -39.984 -57.330 1.00 52.75 90 ARG B CA 1
ATOM 1445 C C . ARG B 1 90 ? 21.561 -39.046 -58.394 1.00 52.73 90 ARG B C 1
ATOM 1446 O O . ARG B 1 90 ? 22.273 -38.106 -58.073 1.00 57.29 90 ARG B O 1
ATOM 1454 N N . PHE B 1 91 ? 21.264 -39.320 -59.655 1.00 52.96 91 PHE B N 1
ATOM 1455 C CA . PHE B 1 91 ? 21.714 -38.488 -60.719 1.00 50.03 91 PHE B CA 1
ATOM 1456 C C . PHE B 1 91 ? 21.180 -37.066 -60.524 1.00 47.11 91 PHE B C 1
ATOM 1457 O O . PHE B 1 91 ? 21.948 -36.090 -60.590 1.00 43.23 91 PHE B O 1
ATOM 1465 N N . LEU B 1 92 ? 19.875 -36.936 -60.294 1.00 40.98 92 LEU B N 1
ATOM 1466 C CA . LEU B 1 92 ? 19.299 -35.617 -60.048 1.00 45.89 92 LEU B CA 1
ATOM 1467 C C . LEU B 1 92 ? 19.912 -34.960 -58.820 1.00 46.62 92 LEU B C 1
ATOM 1468 O O . LEU B 1 92 ? 20.110 -33.754 -58.783 1.00 52.82 92 LEU B O 1
ATOM 1473 N N . LYS B 1 93 ? 20.198 -35.757 -57.812 1.00 48.13 93 LYS B N 1
ATOM 1474 C CA . LYS B 1 93 ? 20.766 -35.242 -56.582 1.00 52.98 93 LYS B CA 1
ATOM 1475 C C . LYS B 1 93 ? 22.193 -34.710 -56.800 1.00 54.05 93 LYS B C 1
ATOM 1476 O O . LYS B 1 93 ? 22.549 -33.681 -56.240 1.00 59.07 93 LYS B O 1
ATOM 1482 N N . GLU B 1 94 ? 22.994 -35.396 -57.620 1.00 50.97 94 GLU B N 1
ATOM 1483 C CA . GLU B 1 94 ? 24.327 -34.919 -57.996 1.00 55.48 94 GLU B CA 1
ATOM 1484 C C . GLU B 1 94 ? 24.309 -33.658 -58.861 1.00 59.30 94 GLU B C 1
ATOM 1485 O O . GLU B 1 94 ? 25.224 -32.854 -58.822 1.00 59.75 94 GLU B O 1
ATOM 1499 N N . ILE B 1 96 ? 21.890 -31.362 -58.705 1.00 68.30 96 ILE B N 1
ATOM 1500 C CA . ILE B 1 96 ? 21.610 -30.301 -57.736 1.00 74.15 96 ILE B CA 1
ATOM 1501 C C . ILE B 1 96 ? 22.921 -29.859 -57.100 1.00 75.39 96 ILE B C 1
ATOM 1502 O O . ILE B 1 96 ? 23.320 -28.711 -57.229 1.00 71.21 96 ILE B O 1
ATOM 1515 N N . ILE B 1 98 ? 25.857 -30.083 -57.798 1.00 74.44 98 ILE B N 1
ATOM 1516 C CA . ILE B 1 98 ? 26.664 -29.241 -58.694 1.00 71.02 98 ILE B CA 1
ATOM 1517 C C . ILE B 1 98 ? 25.919 -27.891 -58.912 1.00 83.78 98 ILE B C 1
ATOM 1518 O O . ILE B 1 98 ? 25.510 -27.571 -60.036 1.00 80.18 98 ILE B O 1
ATOM 1523 N N . THR B 1 99 ? 25.699 -27.130 -57.824 1.00 93.81 99 THR B N 1
ATOM 1524 C CA . THR B 1 99 ? 25.236 -25.733 -57.879 1.00 89.40 99 THR B CA 1
ATOM 1525 C C . THR B 1 99 ? 25.780 -24.907 -56.712 1.00 93.20 99 THR B C 1
ATOM 1526 O O . THR B 1 99 ? 25.402 -25.120 -55.552 1.00 90.82 99 THR B O 1
ATOM 1538 N N . VAL C 1 3 ? 8.136 -54.872 -63.844 1.00 91.21 3 VAL C N 1
ATOM 1539 C CA . VAL C 1 3 ? 9.598 -55.049 -63.891 1.00 85.99 3 VAL C CA 1
ATOM 1540 C C . VAL C 1 3 ? 10.033 -55.330 -65.345 1.00 76.78 3 VAL C C 1
ATOM 1541 O O . VAL C 1 3 ? 9.228 -55.819 -66.125 1.00 70.97 3 VAL C O 1
ATOM 1545 N N . THR C 1 4 ? 11.279 -55.014 -65.702 1.00 57.99 4 THR C N 1
ATOM 1546 C CA . THR C 1 4 ? 11.786 -55.334 -67.015 1.00 61.11 4 THR C CA 1
ATOM 1547 C C . THR C 1 4 ? 13.064 -56.157 -66.911 1.00 58.70 4 THR C C 1
ATOM 1548 O O . THR C 1 4 ? 14.060 -55.680 -66.400 1.00 50.89 4 THR C O 1
ATOM 1552 N N . VAL C 1 5 ? 13.044 -57.379 -67.446 1.00 61.09 5 VAL C N 1
ATOM 1553 C CA . VAL C 1 5 ? 14.235 -58.270 -67.410 1.00 59.14 5 VAL C CA 1
ATOM 1554 C C . VAL C 1 5 ? 14.747 -58.637 -68.821 1.00 52.36 5 VAL C C 1
ATOM 1555 O O . VAL C 1 5 ? 14.013 -58.607 -69.784 1.00 58.71 5 VAL C O 1
ATOM 1559 N N . GLU C 1 6 ? 16.011 -58.969 -68.924 1.00 57.07 6 GLU C N 1
ATOM 1560 C CA . GLU C 1 6 ? 16.618 -59.514 -70.146 1.00 57.76 6 GLU C CA 1
ATOM 1561 C C . GLU C 1 6 ? 16.101 -60.909 -70.456 1.00 57.00 6 GLU C C 1
ATOM 1562 O O . GLU C 1 6 ? 15.609 -61.594 -69.566 1.00 55.71 6 GLU C O 1
ATOM 1568 N N . GLU C 1 7 ? 16.279 -61.349 -71.698 1.00 54.30 7 GLU C N 1
ATOM 1569 C CA . GLU C 1 7 ? 15.722 -62.604 -72.139 1.00 56.23 7 GLU C CA 1
ATOM 1570 C C . GLU C 1 7 ? 16.270 -63.790 -71.349 1.00 56.53 7 GLU C C 1
ATOM 1571 O O . GLU C 1 7 ? 15.526 -64.691 -70.945 1.00 58.80 7 GLU C O 1
ATOM 1577 N N . GLU C 1 8 ? 17.577 -63.828 -71.147 1.00 55.00 8 GLU C N 1
ATOM 1578 C CA . GLU C 1 8 ? 18.161 -64.939 -70.398 1.00 62.28 8 GLU C CA 1
ATOM 1579 C C . GLU C 1 8 ? 17.496 -65.076 -69.011 1.00 64.61 8 GLU C C 1
ATOM 1580 O O . GLU C 1 8 ? 17.202 -66.203 -68.546 1.00 68.43 8 GLU C O 1
ATOM 1586 N N . VAL C 1 9 ? 17.271 -63.941 -68.344 1.00 57.84 9 VAL C N 1
ATOM 1587 C CA . VAL C 1 9 ? 16.651 -63.961 -67.027 1.00 51.45 9 VAL C CA 1
ATOM 1588 C C . VAL C 1 9 ? 15.228 -64.467 -67.135 1.00 50.46 9 VAL C C 1
ATOM 1589 O O . VAL C 1 9 ? 14.781 -65.258 -66.298 1.00 52.98 9 VAL C O 1
ATOM 1593 N N . TYR C 1 10 ? 14.524 -64.038 -68.170 1.00 49.80 10 TYR C N 1
ATOM 1594 C CA . TYR C 1 10 ? 13.148 -64.440 -68.332 1.00 54.78 10 TYR C CA 1
ATOM 1595 C C . TYR C 1 10 ? 13.049 -65.925 -68.560 1.00 57.21 10 TYR C C 1
ATOM 1596 O O . TYR C 1 10 ? 12.180 -66.585 -67.979 1.00 56.07 10 TYR C O 1
ATOM 1605 N N . GLU C 1 11 ? 13.911 -66.460 -69.414 1.00 62.97 11 GLU C N 1
ATOM 1606 C CA . GLU C 1 11 ? 13.885 -67.898 -69.655 1.00 71.28 11 GLU C CA 1
ATOM 1607 C C . GLU C 1 11 ? 14.019 -68.613 -68.310 1.00 70.63 11 GLU C C 1
ATOM 1608 O O . GLU C 1 11 ? 13.190 -69.470 -67.960 1.00 68.05 11 GLU C O 1
ATOM 1614 N N . PHE C 1 12 ? 15.035 -68.221 -67.539 1.00 67.32 12 PHE C N 1
ATOM 1615 C CA . PHE C 1 12 ? 15.240 -68.783 -66.223 1.00 67.14 12 PHE C CA 1
ATOM 1616 C C . PHE C 1 12 ? 14.007 -68.701 -65.326 1.00 69.16 12 PHE C C 1
ATOM 1617 O O . PHE C 1 12 ? 13.626 -69.677 -64.700 1.00 76.92 12 PHE C O 1
ATOM 1625 N N . LEU C 1 13 ? 13.385 -67.534 -65.250 1.00 64.95 13 LEU C N 1
ATOM 1626 C CA . LEU C 1 13 ? 12.187 -67.379 -64.438 1.00 61.48 13 LEU C CA 1
ATOM 1627 C C . LEU C 1 13 ? 11.030 -68.236 -64.946 1.00 60.01 13 LEU C C 1
ATOM 1628 O O . LEU C 1 13 ? 10.236 -68.737 -64.163 1.00 58.21 13 LEU C O 1
ATOM 1633 N N . LYS C 1 14 ? 10.911 -68.353 -66.265 1.00 67.80 14 LYS C N 1
ATOM 1634 C CA . LYS C 1 14 ? 9.808 -69.094 -66.873 1.00 70.60 14 LYS C CA 1
ATOM 1635 C C . LYS C 1 14 ? 9.925 -70.582 -66.525 1.00 74.00 14 LYS C C 1
ATOM 1636 O O . LYS C 1 14 ? 8.916 -71.222 -66.226 1.00 67.90 14 LYS C O 1
ATOM 1642 N N . LYS C 1 15 ? 11.159 -71.106 -66.539 1.00 72.67 15 LYS C N 1
ATOM 1643 C CA . LYS C 1 15 ? 11.436 -72.492 -66.149 1.00 76.77 15 LYS C CA 1
ATOM 1644 C C . LYS C 1 15 ? 11.131 -72.776 -64.693 1.00 84.45 15 LYS C C 1
ATOM 1645 O O . LYS C 1 15 ? 10.565 -73.823 -64.400 1.00 98.00 15 LYS C O 1
ATOM 1651 N N . LYS C 1 16 ? 11.502 -71.890 -63.768 1.00 81.13 16 LYS C N 1
ATOM 1652 C CA . LYS C 1 16 ? 11.099 -72.117 -62.385 1.00 78.77 16 LYS C CA 1
ATOM 1653 C C . LYS C 1 16 ? 9.589 -72.038 -62.289 1.00 74.52 16 LYS C C 1
ATOM 1654 O O . LYS C 1 16 ? 8.976 -72.814 -61.564 1.00 76.55 16 LYS C O 1
ATOM 1660 N N . ALA C 1 17 ? 8.973 -71.101 -63.002 1.00 70.74 17 ALA C N 1
ATOM 1661 C CA . ALA C 1 17 ? 7.521 -70.981 -62.920 1.00 76.19 17 ALA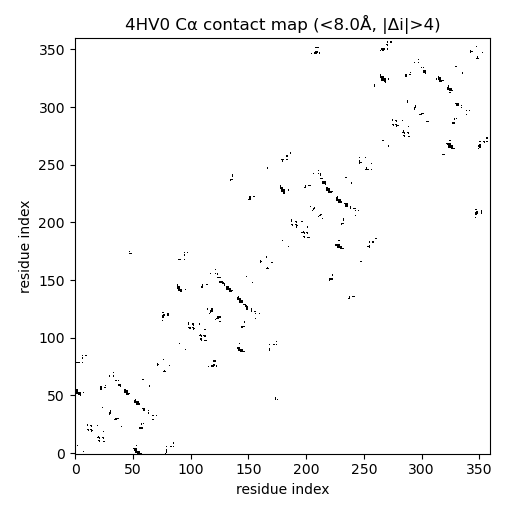 C CA 1
ATOM 1662 C C . ALA C 1 17 ? 6.874 -72.303 -63.311 1.00 77.22 17 ALA C C 1
ATOM 1663 O O . ALA C 1 17 ? 5.976 -72.778 -62.618 1.00 78.90 17 ALA C O 1
ATOM 1665 N N . LYS C 1 18 ? 7.339 -72.898 -64.407 1.00 78.63 18 LYS C N 1
ATOM 1666 C CA . LYS C 1 18 ? 6.822 -74.201 -64.834 1.00 85.69 18 LYS C CA 1
ATOM 1667 C C . LYS C 1 18 ? 7.172 -75.312 -63.817 1.00 78.46 18 LYS C C 1
ATOM 1668 O O . LYS C 1 18 ? 6.274 -76.015 -63.351 1.00 70.48 18 LYS C O 1
ATOM 1674 N N . GLU C 1 19 ? 8.458 -75.450 -63.482 1.00 70.77 19 GLU C N 1
ATOM 1675 C CA . GLU C 1 19 ? 8.933 -76.426 -62.463 1.00 77.22 19 GLU C CA 1
ATOM 1676 C C . GLU C 1 19 ? 8.044 -76.500 -61.211 1.00 83.36 19 GLU C C 1
ATOM 1677 O O . GLU C 1 19 ? 7.730 -77.584 -60.722 1.00 86.78 19 GLU C O 1
ATOM 1683 N N . GLU C 1 20 ? 7.665 -75.331 -60.702 1.00 78.15 20 GLU C N 1
ATOM 1684 C CA . GLU C 1 20 ? 6.845 -75.200 -59.500 1.00 73.90 20 GLU C CA 1
ATOM 1685 C C . GLU C 1 20 ? 5.501 -74.949 -60.106 1.00 77.71 20 GLU C C 1
ATOM 1686 O O . GLU C 1 20 ? 5.450 -74.649 -61.289 1.00 89.96 20 GLU C O 1
ATOM 1692 N N . GLY C 1 21 ? 4.380 -75.065 -59.419 1.00 77.30 21 GLY C N 1
ATOM 1693 C CA . GLY C 1 21 ? 3.173 -75.001 -60.223 1.00 80.49 21 GLY C CA 1
ATOM 1694 C C . GLY C 1 21 ? 2.617 -73.604 -60.438 1.00 80.73 21 GLY C C 1
ATOM 1695 O O . GLY C 1 21 ? 1.438 -73.382 -60.163 1.00 80.34 21 GLY C O 1
ATOM 1696 N N . THR C 1 22 ? 3.416 -72.682 -60.992 1.00 70.86 22 THR C N 1
ATOM 1697 C CA . THR C 1 22 ? 3.152 -71.267 -60.762 1.00 76.30 22 THR C CA 1
ATOM 1698 C C . THR C 1 22 ? 3.524 -70.291 -61.899 1.00 81.52 22 THR C C 1
ATOM 1699 O O . THR C 1 22 ? 4.118 -70.673 -62.896 1.00 83.78 22 THR C O 1
ATOM 1703 N N . SER C 1 23 ? 3.172 -69.018 -61.720 1.00 81.27 23 SER C N 1
ATOM 1704 C CA . SER C 1 23 ? 3.504 -67.985 -62.690 1.00 71.09 23 SER C CA 1
ATOM 1705 C C . SER C 1 23 ? 4.900 -67.391 -62.482 1.00 66.59 23 SER C C 1
ATOM 1706 O O . SER C 1 23 ? 5.568 -67.648 -61.479 1.00 71.44 23 SER C O 1
ATOM 1709 N N . VAL C 1 24 ? 5.365 -66.631 -63.463 1.00 62.60 24 VAL C N 1
ATOM 1710 C CA . VAL C 1 24 ? 6.647 -65.945 -63.367 1.00 55.66 24 VAL C CA 1
ATOM 1711 C C . VAL C 1 24 ? 6.643 -64.875 -62.271 1.00 57.87 24 VAL C C 1
ATOM 1712 O O . VAL C 1 24 ? 7.626 -64.711 -61.565 1.00 60.55 24 VAL C O 1
ATOM 1716 N N . PRO C 1 25 ? 5.527 -64.162 -62.094 1.00 58.80 25 PRO C N 1
ATOM 1717 C CA . PRO C 1 25 ? 5.495 -63.232 -60.980 1.00 56.60 25 PRO C CA 1
ATOM 1718 C C . PRO C 1 25 ? 5.523 -63.881 -59.618 1.00 59.09 25 PRO C C 1
ATOM 1719 O O . PRO C 1 25 ? 5.992 -63.267 -58.649 1.00 72.34 25 PRO C O 1
ATOM 1723 N N . ALA C 1 26 ? 4.970 -65.080 -59.498 1.00 55.73 26 ALA C N 1
ATOM 1724 C CA . ALA C 1 26 ? 5.053 -65.791 -58.226 1.00 54.32 26 ALA C CA 1
ATOM 1725 C C . ALA C 1 26 ? 6.518 -66.097 -57.874 1.00 48.74 26 ALA C C 1
ATOM 1726 O O . ALA C 1 26 ? 6.936 -65.977 -56.730 1.00 49.28 26 ALA C O 1
ATOM 1728 N N . VAL C 1 27 ? 7.276 -66.474 -58.876 1.00 44.69 27 VAL C N 1
ATOM 1729 C CA . VAL C 1 27 ? 8.671 -66.773 -58.695 1.00 48.24 27 VAL C CA 1
ATOM 1730 C C . VAL C 1 27 ? 9.417 -65.506 -58.248 1.00 43.67 27 VAL C C 1
ATOM 1731 O O . VAL C 1 27 ? 10.138 -65.534 -57.266 1.00 45.74 27 VAL C O 1
ATOM 1735 N N . ILE C 1 28 ? 9.235 -64.396 -58.950 1.00 42.97 28 ILE C N 1
ATOM 1736 C CA . ILE C 1 28 ? 9.846 -63.120 -58.528 1.00 42.14 28 ILE C CA 1
ATOM 1737 C C . ILE C 1 28 ? 9.486 -62.768 -57.084 1.00 41.22 28 ILE C C 1
ATOM 1738 O O . ILE C 1 28 ? 10.360 -62.511 -56.284 1.00 39.47 28 ILE C O 1
ATOM 1743 N N . ARG C 1 29 ? 8.212 -62.844 -56.732 1.00 43.80 29 ARG C N 1
ATOM 1744 C CA . ARG C 1 29 ? 7.810 -62.631 -55.329 1.00 44.53 29 ARG C CA 1
ATOM 1745 C C . ARG C 1 29 ? 8.484 -63.562 -54.350 1.00 44.99 29 ARG C C 1
ATOM 1746 O O . ARG C 1 29 ? 8.894 -63.146 -53.267 1.00 47.52 29 ARG C O 1
ATOM 1754 N N . LYS C 1 30 ? 8.653 -64.825 -54.716 1.00 50.34 30 LYS C N 1
ATOM 1755 C CA . LYS C 1 30 ? 9.318 -65.780 -53.806 1.00 46.34 30 LYS C CA 1
ATOM 1756 C C . LYS C 1 30 ? 10.800 -65.446 -53.635 1.00 38.95 30 LYS C C 1
ATOM 1757 O O . LYS C 1 30 ? 11.299 -65.395 -52.532 1.00 40.69 30 LYS C O 1
ATOM 1763 N N . ILE C 1 31 ? 11.459 -65.083 -54.712 1.00 40.45 31 ILE C N 1
ATOM 1764 C CA . ILE C 1 31 ? 12.856 -64.629 -54.649 1.00 40.68 31 ILE C CA 1
ATOM 1765 C C . ILE C 1 31 ? 12.950 -63.404 -53.766 1.00 43.68 31 ILE C C 1
ATOM 1766 O O . ILE C 1 31 ? 13.838 -63.336 -52.923 1.00 40.09 31 ILE C O 1
ATOM 1771 N N . LEU C 1 32 ? 12.063 -62.427 -53.980 1.00 42.96 32 LEU C N 1
ATOM 1772 C CA . LEU C 1 32 ? 12.131 -61.181 -53.195 1.00 40.99 32 LEU C CA 1
ATOM 1773 C C . LEU C 1 32 ? 11.900 -61.444 -51.738 1.00 39.23 32 LEU C C 1
ATOM 1774 O O . LEU C 1 32 ? 12.570 -60.838 -50.879 1.00 37.83 32 LEU C O 1
ATOM 1779 N N . LYS C 1 33 ? 10.985 -62.351 -51.434 1.00 38.26 33 LYS C N 1
ATOM 1780 C CA . LYS C 1 33 ? 10.821 -62.712 -50.041 1.00 45.02 33 LYS C CA 1
ATOM 1781 C C . LYS C 1 33 ? 12.085 -63.348 -49.444 1.00 44.09 33 LYS C C 1
ATOM 1782 O O . LYS C 1 33 ? 12.484 -63.005 -48.364 1.00 46.80 33 LYS C O 1
ATOM 1788 N N . GLU C 1 34 ? 12.635 -64.322 -50.134 1.00 40.54 34 GLU C N 1
ATOM 1789 C CA . GLU C 1 34 ? 13.752 -65.098 -49.633 1.00 40.90 34 GLU C CA 1
ATOM 1790 C C . GLU C 1 34 ? 15.032 -64.311 -49.559 1.00 40.66 34 GLU C C 1
ATOM 1791 O O . GLU C 1 34 ? 15.740 -64.404 -48.571 1.00 42.46 34 GLU C O 1
ATOM 1797 N N . TYR C 1 35 ? 15.341 -63.524 -50.575 1.00 39.47 35 TYR C N 1
ATOM 1798 C CA . TYR C 1 35 ? 16.576 -62.753 -50.561 1.00 41.99 35 TYR C CA 1
ATOM 1799 C C . TYR C 1 35 ? 16.488 -61.427 -49.828 1.00 38.71 35 TYR C C 1
ATOM 1800 O O . TYR C 1 35 ? 17.525 -60.969 -49.364 1.00 41.44 35 TYR C O 1
ATOM 1809 N N . PHE C 1 36 ? 15.317 -60.788 -49.763 1.00 38.11 36 PHE C N 1
ATOM 1810 C CA . PHE C 1 36 ? 15.206 -59.421 -49.153 1.00 43.28 36 PHE C CA 1
ATOM 1811 C C . PHE C 1 36 ? 14.284 -59.265 -47.933 1.00 42.78 36 PHE C C 1
ATOM 1812 O O . PHE C 1 36 ? 14.395 -58.271 -47.218 1.00 49.25 36 PHE C O 1
ATOM 1820 N N . GLY C 1 37 ? 13.461 -60.292 -47.651 1.00 42.24 37 GLY C N 1
ATOM 1821 C CA . GLY C 1 37 ? 12.452 -60.275 -46.618 1.00 38.73 37 GLY C CA 1
ATOM 1822 C C . GLY C 1 37 ? 11.182 -59.520 -46.984 1.00 43.01 37 GLY C C 1
ATOM 1823 O O . GLY C 1 37 ? 10.397 -59.184 -46.115 1.00 46.10 37 GLY C O 1
ATOM 1824 N N . ILE C 1 38 ? 10.971 -59.232 -48.254 1.00 45.77 38 ILE C N 1
ATOM 1825 C CA . ILE C 1 38 ? 9.746 -58.582 -48.679 1.00 48.31 38 ILE C CA 1
ATOM 1826 C C . ILE C 1 38 ? 8.577 -59.526 -48.693 1.00 51.84 38 ILE C C 1
ATOM 1827 O O . ILE C 1 38 ? 8.505 -60.391 -49.551 1.00 58.92 38 ILE C O 1
ATOM 1832 N N . GLU C 1 39 ? 7.656 -59.333 -47.758 1.00 65.43 39 GLU C N 1
ATOM 1833 C CA . GLU C 1 39 ? 6.351 -59.995 -47.755 1.00 77.99 39 GLU C CA 1
ATOM 1834 C C . GLU C 1 39 ? 5.416 -59.143 -48.566 1.00 77.62 39 GLU C C 1
ATOM 1835 O O . GLU C 1 39 ? 5.359 -57.950 -48.326 1.00 88.59 39 GLU C O 1
ATOM 1841 N N . ASP C 1 40 ? 4.704 -59.714 -49.537 1.00 85.94 40 ASP C N 1
ATOM 1842 C CA . ASP C 1 40 ? 3.690 -58.935 -50.283 1.00 83.13 40 ASP C CA 1
ATOM 1843 C C . ASP C 1 40 ? 2.372 -59.666 -50.490 1.00 77.19 40 ASP C C 1
ATOM 1844 O O . ASP C 1 40 ? 2.337 -60.802 -50.995 1.00 92.71 40 ASP C O 1
ATOM 1849 N N . ARG C 1 41 ? 1.300 -58.989 -50.100 1.00 74.67 41 ARG C N 1
ATOM 1850 C CA . ARG C 1 41 ? -0.044 -59.534 -50.101 1.00 92.53 41 ARG C CA 1
ATOM 1851 C C . ARG C 1 41 ? -0.753 -59.398 -51.483 1.00 91.21 41 ARG C C 1
ATOM 1852 O O . ARG C 1 41 ? -1.442 -60.338 -51.938 1.00 93.99 41 ARG C O 1
ATOM 1860 N N . THR C 1 42 ? -0.515 -58.295 -52.193 1.00 77.67 42 THR C N 1
ATOM 1861 C CA . THR C 1 42 ? -1.334 -57.985 -53.381 1.00 73.64 42 THR C CA 1
ATOM 1862 C C . THR C 1 42 ? -1.539 -59.211 -54.292 1.00 80.95 42 THR C C 1
ATOM 1863 O O . THR C 1 42 ? -0.572 -59.826 -54.762 1.00 70.55 42 THR C O 1
ATOM 1867 N N . GLY C 1 52 ? 3.812 -63.251 -70.909 1.00 80.02 52 GLY C N 1
ATOM 1868 C CA . GLY C 1 52 ? 5.064 -62.511 -70.980 1.00 83.35 52 GLY C CA 1
ATOM 1869 C C . GLY C 1 52 ? 5.349 -61.866 -72.334 1.00 86.96 52 GLY C C 1
ATOM 1870 O O . GLY C 1 52 ? 5.855 -62.500 -73.272 1.00 87.73 52 GLY C O 1
ATOM 1871 N N . SER C 1 53 ? 5.001 -60.584 -72.424 1.00 90.02 53 SER C N 1
ATOM 1872 C CA . SER C 1 53 ? 5.269 -59.720 -73.593 1.00 79.99 53 SER C CA 1
ATOM 1873 C C . SER C 1 53 ? 6.583 -58.947 -73.454 1.00 76.28 53 SER C C 1
ATOM 1874 O O . SER C 1 53 ? 7.107 -58.842 -72.350 1.00 68.47 53 SER C O 1
ATOM 1877 N N . TYR C 1 54 ? 7.081 -58.370 -74.556 1.00 65.66 54 TYR C N 1
ATOM 1878 C CA . TYR C 1 54 ? 8.388 -57.724 -74.546 1.00 61.41 54 TYR C CA 1
ATOM 1879 C C . TYR C 1 54 ? 8.516 -56.509 -75.458 1.00 53.44 54 TYR C C 1
ATOM 1880 O O . TYR C 1 54 ? 7.593 -56.145 -76.144 1.00 49.53 54 TYR C O 1
ATOM 1889 N N . ILE C 1 55 ? 9.691 -55.890 -75.460 1.00 47.63 55 ILE C N 1
ATOM 1890 C CA . ILE C 1 55 ? 10.025 -54.906 -76.456 1.00 49.82 55 ILE C CA 1
ATOM 1891 C C . ILE C 1 55 ? 11.444 -55.139 -76.932 1.00 47.11 55 ILE C C 1
ATOM 1892 O O . ILE C 1 55 ? 12.232 -55.697 -76.204 1.00 45.08 55 ILE C O 1
ATOM 1897 N N . ILE C 1 56 ? 11.748 -54.703 -78.164 1.00 41.15 56 ILE C N 1
ATOM 1898 C CA . ILE C 1 56 ? 13.066 -54.799 -78.733 1.00 39.38 56 ILE C CA 1
ATOM 1899 C C . ILE C 1 56 ? 13.751 -53.442 -78.684 1.00 41.01 56 ILE C C 1
ATOM 1900 O O . ILE C 1 56 ? 13.241 -52.461 -79.198 1.00 41.74 56 ILE C O 1
ATOM 1905 N N . VAL C 1 57 ? 14.915 -53.385 -78.051 1.00 47.48 57 VAL C N 1
ATOM 1906 C CA . VAL C 1 57 ? 15.741 -52.160 -77.990 1.00 43.93 57 VAL C CA 1
ATOM 1907 C C . VAL C 1 57 ? 17.199 -52.529 -78.293 1.00 44.43 57 VAL C C 1
ATOM 1908 O O . VAL C 1 57 ? 17.762 -53.452 -77.674 1.00 47.36 57 VAL C O 1
ATOM 1912 N N . ASN C 1 58 ? 17.788 -51.834 -79.254 1.00 47.76 58 ASN C N 1
ATOM 1913 C CA . ASN C 1 58 ? 19.089 -52.179 -79.810 1.00 53.24 58 ASN C CA 1
ATOM 1914 C C . ASN C 1 58 ? 19.273 -53.685 -80.128 1.00 56.33 58 ASN C C 1
ATOM 1915 O O . ASN C 1 58 ? 20.298 -54.293 -79.818 1.00 64.03 58 ASN C O 1
ATOM 1920 N N . GLY C 1 59 ? 18.235 -54.280 -80.702 1.00 52.53 59 GLY C N 1
ATOM 1921 C CA . GLY C 1 59 ? 18.257 -55.682 -81.070 1.00 58.31 59 GLY C CA 1
ATOM 1922 C C . GLY C 1 59 ? 17.996 -56.696 -79.966 1.00 53.09 59 GLY C C 1
ATOM 1923 O O . GLY C 1 59 ? 17.852 -57.865 -80.265 1.00 56.84 59 GLY C O 1
ATOM 1924 N N . LYS C 1 60 ? 17.889 -56.266 -78.716 1.00 51.13 60 LYS C N 1
ATOM 1925 C CA . LYS C 1 60 ? 17.658 -57.181 -77.582 1.00 51.22 60 LYS C CA 1
ATOM 1926 C C . LYS C 1 60 ? 16.216 -57.125 -77.085 1.00 53.60 60 LYS C C 1
ATOM 1927 O O . LYS C 1 60 ? 15.597 -56.056 -77.070 1.00 61.87 60 LYS C O 1
ATOM 1933 N N . LYS C 1 61 ? 15.674 -58.269 -76.704 1.00 50.65 61 LYS C N 1
ATOM 1934 C CA . LYS C 1 61 ? 14.339 -58.352 -76.120 1.00 53.62 61 LYS C CA 1
ATOM 1935 C C . LYS C 1 61 ? 14.419 -58.051 -74.641 1.00 56.18 61 LYS C C 1
ATOM 1936 O O . LYS C 1 61 ? 15.338 -58.513 -73.964 1.00 51.42 61 LYS C O 1
ATOM 1942 N N . TYR C 1 62 ? 13.430 -57.310 -74.144 1.00 55.34 62 TYR C N 1
ATOM 1943 C CA . TYR C 1 62 ? 13.292 -56.981 -72.733 1.00 52.33 62 TYR C CA 1
ATOM 1944 C C . TYR C 1 62 ? 11.862 -57.308 -72.343 1.00 53.81 62 TYR C C 1
ATOM 1945 O O . TYR C 1 62 ? 10.924 -56.644 -72.800 1.00 47.27 62 TYR C O 1
ATOM 1954 N N . TYR C 1 63 ? 11.688 -58.315 -71.486 1.00 57.22 63 TYR C N 1
ATOM 1955 C CA . TYR C 1 63 ? 10.351 -58.733 -71.108 1.00 56.05 63 TYR C CA 1
ATOM 1956 C C . TYR C 1 63 ? 9.818 -57.844 -70.009 1.00 60.73 63 TYR C C 1
ATOM 1957 O O . TYR C 1 63 ? 10.528 -57.529 -69.064 1.00 63.44 63 TYR C O 1
ATOM 1966 N N . ARG C 1 64 ? 8.567 -57.427 -70.158 1.00 74.18 64 ARG C N 1
ATOM 1967 C CA . ARG C 1 64 ? 7.886 -56.645 -69.143 1.00 80.13 64 ARG C CA 1
ATOM 1968 C C . ARG C 1 64 ? 7.073 -57.610 -68.294 1.00 79.60 64 ARG C C 1
ATOM 1969 O O . ARG C 1 64 ? 6.237 -58.324 -68.828 1.00 77.19 64 ARG C O 1
ATOM 1977 N N . ILE C 1 65 ? 7.338 -57.648 -66.988 1.00 77.32 65 ILE C N 1
ATOM 1978 C CA . ILE C 1 65 ? 6.652 -58.571 -66.088 1.00 84.67 65 ILE C CA 1
ATOM 1979 C C . ILE C 1 65 ? 5.720 -57.819 -65.144 1.00 87.71 65 ILE C C 1
ATOM 1980 O O . ILE C 1 65 ? 6.146 -56.901 -64.445 1.00 82.93 65 ILE C O 1
ATOM 1985 N N . ASN C 1 66 ? 4.457 -58.237 -65.118 1.00 90.38 66 ASN C N 1
ATOM 1986 C CA . ASN C 1 66 ? 3.456 -57.649 -64.238 1.00 95.25 66 ASN C CA 1
ATOM 1987 C C . ASN C 1 66 ? 3.603 -58.099 -62.799 1.00 87.85 66 ASN C C 1
ATOM 1988 O O . ASN C 1 66 ? 2.797 -58.860 -62.280 1.00 81.09 66 ASN C O 1
ATOM 1993 N N . CYS C 1 67 ? 4.663 -57.652 -62.160 1.00 86.46 67 CYS C N 1
ATOM 1994 C CA . CYS C 1 67 ? 4.809 -57.876 -60.757 1.00 89.11 67 CYS C CA 1
ATOM 1995 C C . CYS C 1 67 ? 4.152 -56.649 -60.163 1.00 92.12 67 CYS C C 1
ATOM 1996 O O . CYS C 1 67 ? 4.590 -55.522 -60.388 1.00 103.70 67 CYS C O 1
ATOM 1999 N N . LYS C 1 68 ? 3.058 -56.852 -59.451 1.00 87.06 68 LYS C N 1
ATOM 2000 C CA . LYS C 1 68 ? 2.399 -55.744 -58.829 1.00 80.71 68 LYS C CA 1
ATOM 2001 C C . LYS C 1 68 ? 2.603 -55.951 -57.353 1.00 69.60 68 LYS C C 1
ATOM 2002 O O . LYS C 1 68 ? 2.009 -56.836 -56.749 1.00 59.51 68 LYS C O 1
ATOM 2008 N N . LEU C 1 69 ? 3.470 -55.132 -56.778 1.00 61.93 69 LEU C N 1
ATOM 2009 C CA . LEU C 1 69 ? 3.685 -55.177 -55.366 1.00 60.75 69 LEU C CA 1
ATOM 2010 C C . LEU C 1 69 ? 2.983 -53.960 -54.758 1.00 57.55 69 LEU C C 1
ATOM 2011 O O . LEU C 1 69 ? 2.742 -52.954 -55.440 1.00 58.18 69 LEU C O 1
ATOM 2016 N N . GLU C 1 70 ? 2.626 -54.067 -53.488 1.00 56.48 70 GLU C N 1
ATOM 2017 C CA . GLU C 1 70 ? 2.157 -52.915 -52.729 1.00 51.55 70 GLU C CA 1
ATOM 2018 C C . GLU C 1 70 ? 3.194 -51.799 -52.864 1.00 51.62 70 GLU C C 1
ATOM 2019 O O . GLU C 1 70 ? 4.378 -52.073 -52.914 1.00 48.88 70 GLU C O 1
ATOM 2025 N N . LYS C 1 71 ? 2.750 -50.551 -52.976 1.00 51.17 71 LYS C N 1
ATOM 2026 C CA . LYS C 1 71 ? 3.664 -49.469 -53.267 1.00 53.38 71 LYS C CA 1
ATOM 2027 C C . LYS C 1 71 ? 4.789 -49.425 -52.229 1.00 49.39 71 LYS C C 1
ATOM 2028 O O . LYS C 1 71 ? 5.922 -49.141 -52.567 1.00 46.97 71 LYS C O 1
ATOM 2034 N N . ARG C 1 72 ? 4.482 -49.673 -50.965 1.00 39.40 72 ARG C N 1
ATOM 2035 C CA . ARG C 1 72 ? 5.511 -49.651 -49.930 1.00 35.84 72 ARG C CA 1
ATOM 2036 C C . ARG C 1 72 ? 6.622 -50.635 -50.184 1.00 40.46 72 ARG C C 1
ATOM 2037 O O . ARG C 1 72 ? 7.800 -50.343 -49.941 1.00 45.54 72 ARG C O 1
ATOM 2045 N N . ASN C 1 73 ? 6.249 -51.846 -50.611 1.00 43.38 73 ASN C N 1
ATOM 2046 C CA . ASN C 1 73 ? 7.237 -52.882 -50.910 1.00 45.23 73 ASN C CA 1
ATOM 2047 C C . ASN C 1 73 ? 8.026 -52.589 -52.192 1.00 42.88 73 ASN C C 1
ATOM 2048 O O . ASN C 1 73 ? 9.214 -52.881 -52.257 1.00 47.57 73 ASN C O 1
ATOM 2053 N N . GLU C 1 74 ? 7.390 -51.970 -53.177 1.00 38.97 74 GLU C N 1
ATOM 2054 C CA . GLU C 1 74 ? 8.102 -51.464 -54.323 1.00 44.60 74 GLU C CA 1
ATOM 2055 C C . GLU C 1 74 ? 9.276 -50.570 -53.881 1.00 49.44 74 GLU C C 1
ATOM 2056 O O . GLU C 1 74 ? 10.400 -50.705 -54.374 1.00 50.52 74 GLU C O 1
ATOM 2062 N N . ILE C 1 75 ? 9.025 -49.661 -52.939 1.00 48.16 75 ILE C N 1
ATOM 2063 C CA . ILE C 1 75 ? 10.066 -48.792 -52.446 1.00 45.14 75 ILE C CA 1
ATOM 2064 C C . ILE C 1 75 ? 11.140 -49.546 -51.642 1.00 44.87 75 ILE C C 1
ATOM 2065 O O . ILE C 1 75 ? 12.327 -49.354 -51.878 1.00 42.47 75 ILE C O 1
ATOM 2070 N N . LEU C 1 76 ? 10.754 -50.454 -50.759 1.00 46.48 76 LEU C N 1
ATOM 2071 C CA . LEU C 1 76 ? 11.757 -51.292 -50.011 1.00 41.82 76 LEU C CA 1
ATOM 2072 C C . LEU C 1 76 ? 12.647 -52.135 -50.958 1.00 39.70 76 LEU C C 1
ATOM 2073 O O . LEU C 1 76 ? 13.866 -52.231 -50.794 1.00 47.90 76 LEU C O 1
ATOM 2078 N N . VAL C 1 77 ? 12.061 -52.695 -51.997 1.00 40.86 77 VAL C N 1
ATOM 2079 C CA . VAL C 1 77 ? 12.864 -53.419 -53.000 1.00 43.36 77 VAL C CA 1
ATOM 2080 C C . VAL C 1 77 ? 13.811 -52.496 -53.698 1.00 44.87 77 VAL C C 1
ATOM 2081 O O . VAL C 1 77 ? 14.979 -52.804 -53.811 1.00 52.93 77 VAL C O 1
ATOM 2085 N N . LYS C 1 78 ? 13.321 -51.357 -54.187 1.00 52.73 78 LYS C N 1
ATOM 2086 C CA . LYS C 1 78 ? 14.212 -50.348 -54.760 1.00 50.76 78 LYS C CA 1
ATOM 2087 C C . LYS C 1 78 ? 15.314 -49.942 -53.754 1.00 46.38 78 LYS C C 1
ATOM 2088 O O . LYS C 1 78 ? 16.438 -49.817 -54.138 1.00 45.05 78 LYS C O 1
ATOM 2094 N N . LEU C 1 79 ? 14.991 -49.785 -52.471 1.00 45.77 79 LEU C N 1
ATOM 2095 C CA . LEU C 1 79 ? 15.984 -49.413 -51.473 1.00 45.63 79 LEU C CA 1
ATOM 2096 C C . LEU C 1 79 ? 17.065 -50.478 -51.326 1.00 56.66 79 LEU C C 1
ATOM 2097 O O . LEU C 1 79 ? 18.255 -50.169 -51.307 1.00 60.40 79 LEU C O 1
ATOM 2102 N N . GLU C 1 80 ? 16.648 -51.740 -51.258 1.00 58.19 80 GLU C N 1
ATOM 2103 C CA . GLU C 1 80 ? 17.570 -52.838 -51.111 1.00 51.57 80 GLU C CA 1
ATOM 2104 C C . GLU C 1 80 ? 18.469 -53.019 -52.356 1.00 52.74 80 GLU C C 1
ATOM 2105 O O . GLU C 1 80 ? 19.667 -53.195 -52.234 1.00 41.41 80 GLU C O 1
ATOM 2111 N N . LEU C 1 81 ? 17.911 -52.910 -53.558 1.00 50.36 81 LEU C N 1
ATOM 2112 C CA . LEU C 1 81 ? 18.729 -52.879 -54.770 1.00 46.82 81 LEU C CA 1
ATOM 2113 C C . LEU C 1 81 ? 19.701 -51.676 -54.788 1.00 55.84 81 LEU C C 1
ATOM 2114 O O . LEU C 1 81 ? 20.831 -51.817 -55.227 1.00 65.39 81 LEU C O 1
ATOM 2119 N N . LYS C 1 82 ? 19.282 -50.511 -54.301 1.00 61.16 82 LYS C N 1
ATOM 2120 C CA . LYS C 1 82 ? 20.161 -49.348 -54.237 1.00 66.70 82 LYS C CA 1
ATOM 2121 C C . LYS C 1 82 ? 21.290 -49.628 -53.285 1.00 62.19 82 LYS C C 1
ATOM 2122 O O . LYS C 1 82 ? 22.440 -49.498 -53.641 1.00 64.79 82 LYS C O 1
ATOM 2128 N N . LYS C 1 83 ? 20.969 -49.994 -52.055 1.00 64.51 83 LYS C N 1
ATOM 2129 C CA . LYS C 1 83 ? 22.010 -50.337 -51.069 1.00 64.56 83 LYS C CA 1
ATOM 2130 C C . LYS C 1 83 ? 23.055 -51.340 -51.619 1.00 69.80 83 LYS C C 1
ATOM 2131 O O . LYS C 1 83 ? 24.236 -51.233 -51.333 1.00 68.18 83 LYS C O 1
ATOM 2137 N N . ARG C 1 84 ? 22.618 -52.285 -52.441 1.00 71.16 84 ARG C N 1
ATOM 2138 C CA . ARG C 1 84 ? 23.507 -53.327 -53.015 1.00 71.58 84 ARG C CA 1
ATOM 2139 C C . ARG C 1 84 ? 24.083 -52.888 -54.348 1.00 72.82 84 ARG C C 1
ATOM 2140 O O . ARG C 1 84 ? 24.853 -53.609 -54.982 1.00 68.75 84 ARG C O 1
ATOM 2148 N N . GLY C 1 85 ? 23.676 -51.705 -54.786 1.00 70.74 85 GLY C N 1
ATOM 2149 C CA . GLY C 1 85 ? 24.276 -51.084 -55.933 1.00 53.11 85 GLY C CA 1
ATOM 2150 C C . GLY C 1 85 ? 23.926 -51.786 -57.194 1.00 56.23 85 GLY C C 1
ATOM 2151 O O . GLY C 1 85 ? 24.713 -51.819 -58.110 1.00 66.23 85 GLY C O 1
ATOM 2152 N N . THR C 1 86 ? 22.710 -52.298 -57.295 1.00 64.84 86 THR C N 1
ATOM 2153 C CA . THR C 1 86 ? 22.365 -53.165 -58.397 1.00 60.85 86 THR C CA 1
ATOM 2154 C C . THR C 1 86 ? 20.944 -52.848 -58.890 1.00 57.14 86 THR C C 1
ATOM 2155 O O . THR C 1 86 ? 20.201 -52.133 -58.233 1.00 60.08 86 THR C O 1
ATOM 2159 N N . THR C 1 87 ? 20.640 -53.285 -60.101 1.00 50.90 87 THR C N 1
ATOM 2160 C CA . THR C 1 87 ? 19.314 -53.337 -60.627 1.00 60.59 87 THR C CA 1
ATOM 2161 C C . THR C 1 87 ? 18.735 -54.717 -60.291 1.00 60.78 87 THR C C 1
ATOM 2162 O O . THR C 1 87 ? 19.456 -55.613 -59.898 1.00 62.77 87 THR C O 1
ATOM 2166 N N . LEU C 1 88 ? 17.436 -54.880 -60.475 1.00 56.14 88 LEU C N 1
ATOM 2167 C CA . LEU C 1 88 ? 16.794 -56.138 -60.221 1.00 54.38 88 LEU C CA 1
ATOM 2168 C C . LEU C 1 88 ? 17.277 -57.157 -61.223 1.00 58.47 88 LEU C C 1
ATOM 2169 O O . LEU C 1 88 ? 17.545 -58.330 -60.871 1.00 52.11 88 LEU C O 1
ATOM 2174 N N . ASN C 1 89 ? 17.406 -56.702 -62.475 1.00 59.39 89 ASN C N 1
ATOM 2175 C CA . ASN C 1 89 ? 17.785 -57.589 -63.559 1.00 51.96 89 ASN C CA 1
ATOM 2176 C C . ASN C 1 89 ? 19.178 -58.126 -63.297 1.00 50.71 89 ASN C C 1
ATOM 2177 O O . ASN C 1 89 ? 19.410 -59.325 -63.410 1.00 48.31 89 ASN C O 1
ATOM 2182 N N . ARG C 1 90 ? 20.095 -57.262 -62.895 1.00 47.97 90 ARG C N 1
ATOM 2183 C CA . ARG C 1 90 ? 21.434 -57.739 -62.631 1.00 57.76 90 ARG C CA 1
ATOM 2184 C C . ARG C 1 90 ? 21.467 -58.644 -61.391 1.00 56.77 90 ARG C C 1
ATOM 2185 O O . ARG C 1 90 ? 22.218 -59.588 -61.341 1.00 50.80 90 ARG C O 1
ATOM 2193 N N . PHE C 1 91 ? 20.650 -58.330 -60.385 1.00 55.45 91 PHE C N 1
ATOM 2194 C CA . PHE C 1 91 ? 20.564 -59.119 -59.189 1.00 50.99 91 PHE C CA 1
ATOM 2195 C C . PHE C 1 91 ? 20.129 -60.548 -59.539 1.00 51.54 91 PHE C C 1
ATOM 2196 O O . PHE C 1 91 ? 20.777 -61.506 -59.133 1.00 44.27 91 PHE C O 1
ATOM 2204 N N . LEU C 1 92 ? 19.040 -60.683 -60.292 1.00 45.06 92 LEU C N 1
ATOM 2205 C CA . LEU C 1 92 ? 18.583 -62.003 -60.705 1.00 48.06 92 LEU C CA 1
ATOM 2206 C C . LEU C 1 92 ? 19.651 -62.702 -61.577 1.00 53.22 92 LEU C C 1
ATOM 2207 O O . LEU C 1 92 ? 19.851 -63.902 -61.480 1.00 59.78 92 LEU C O 1
ATOM 2212 N N . LYS C 1 93 ? 20.379 -61.941 -62.373 1.00 55.58 93 LYS C N 1
ATOM 2213 C CA . LYS C 1 93 ? 21.432 -62.508 -63.214 1.00 62.49 93 LYS C CA 1
ATOM 2214 C C . LYS C 1 93 ? 22.606 -63.024 -62.367 1.00 61.95 93 LYS C C 1
ATOM 2215 O O . LYS C 1 93 ? 23.151 -64.072 -62.661 1.00 66.87 93 LYS C O 1
ATOM 2221 N N . GLU C 1 94 ? 22.970 -62.306 -61.303 1.00 66.78 94 GLU C N 1
ATOM 2222 C CA . GLU C 1 94 ? 24.020 -62.744 -60.359 1.00 68.71 94 GLU C CA 1
ATOM 2223 C C . GLU C 1 94 ? 23.630 -63.942 -59.517 1.00 67.58 94 GLU C C 1
ATOM 2224 O O . GLU C 1 94 ? 24.462 -64.751 -59.138 1.00 67.90 94 GLU C O 1
ATOM 2238 N N . ILE C 1 96 ? 21.504 -66.269 -60.654 1.00 72.67 96 ILE C N 1
ATOM 2239 C CA . ILE C 1 96 ? 21.612 -67.374 -61.599 1.00 76.85 96 ILE C CA 1
ATOM 2240 C C . ILE C 1 96 ? 23.062 -67.888 -61.595 1.00 74.96 96 ILE C C 1
ATOM 2241 O O . ILE C 1 96 ? 23.312 -69.052 -61.270 1.00 65.60 96 ILE C O 1
ATOM 2254 N N . ILE C 1 98 ? 25.413 -67.729 -59.681 1.00 85.13 98 ILE C N 1
ATOM 2255 C CA . ILE C 1 98 ? 25.794 -68.448 -58.457 1.00 90.23 98 ILE C CA 1
ATOM 2256 C C . ILE C 1 98 ? 25.219 -69.858 -58.350 1.00 98.64 98 ILE C C 1
ATOM 2257 O O . ILE C 1 98 ? 25.582 -70.578 -57.420 1.00 106.91 98 ILE C O 1
ATOM 2262 N N . THR C 1 99 ? 24.359 -70.269 -59.285 1.00 106.15 99 THR C N 1
ATOM 2263 C CA . THR C 1 99 ? 24.022 -71.720 -59.433 1.00 108.77 99 THR C CA 1
ATOM 2264 C C . THR C 1 99 ? 25.124 -72.594 -60.080 1.00 117.18 99 THR C C 1
ATOM 2265 O O . THR C 1 99 ? 25.189 -73.806 -59.812 1.00 116.67 99 THR C O 1
ATOM 2269 N N . VAL C 1 100 ? 25.987 -71.989 -60.906 1.00 117.14 100 VAL C N 1
ATOM 2270 C CA . VAL C 1 100 ? 27.198 -72.670 -61.416 1.00 111.54 100 VAL C CA 1
ATOM 2271 C C . VAL C 1 100 ? 28.096 -73.132 -60.237 1.00 116.12 100 VAL C C 1
ATOM 2272 O O . VAL C 1 100 ? 27.823 -74.119 -59.535 1.00 108.23 100 VAL C O 1
ATOM 2284 N N . VAL D 1 3 ? 27.611 -74.122 -48.260 1.00 68.25 3 VAL D N 1
ATOM 2285 C CA . VAL D 1 3 ? 26.820 -72.907 -48.043 1.00 61.90 3 VAL D CA 1
ATOM 2286 C C . VAL D 1 3 ? 27.512 -71.785 -48.821 1.00 57.77 3 VAL D C 1
ATOM 2287 O O . VAL D 1 3 ? 28.735 -71.794 -48.965 1.00 63.77 3 VAL D O 1
ATOM 2291 N N . THR D 1 4 ? 26.747 -70.820 -49.320 1.00 52.16 4 THR D N 1
ATOM 2292 C CA . THR D 1 4 ? 27.326 -69.634 -49.987 1.00 57.01 4 THR D CA 1
ATOM 2293 C C . THR D 1 4 ? 26.870 -68.376 -49.297 1.00 51.00 4 THR D C 1
ATOM 2294 O O . THR D 1 4 ? 25.672 -68.134 -49.206 1.00 52.60 4 THR D O 1
ATOM 2298 N N . VAL D 1 5 ? 27.817 -67.608 -48.754 1.00 49.60 5 VAL D N 1
ATOM 2299 C CA . VAL D 1 5 ? 27.480 -66.387 -47.996 1.00 47.91 5 VAL D CA 1
ATOM 2300 C C . VAL D 1 5 ? 28.180 -65.137 -48.512 1.00 45.21 5 VAL D C 1
ATOM 2301 O O . VAL D 1 5 ? 29.233 -65.205 -49.147 1.00 49.05 5 VAL D O 1
ATOM 2305 N N . GLU D 1 6 ? 27.524 -63.999 -48.325 1.00 44.78 6 GLU D N 1
ATOM 2306 C CA . GLU D 1 6 ? 28.078 -62.719 -48.736 1.00 48.38 6 GLU D CA 1
ATOM 2307 C C . GLU D 1 6 ? 29.238 -62.373 -47.803 1.00 50.66 6 GLU D C 1
ATOM 2308 O O . GLU D 1 6 ? 29.405 -62.951 -46.719 1.00 51.40 6 GLU D O 1
ATOM 2314 N N . GLU D 1 7 ? 30.070 -61.454 -48.246 1.00 54.73 7 GLU D N 1
ATOM 2315 C CA . GLU D 1 7 ? 31.296 -61.137 -47.520 1.00 57.10 7 GLU D CA 1
ATOM 2316 C C . GLU D 1 7 ? 31.022 -60.618 -46.100 1.00 49.56 7 GLU D C 1
ATOM 2317 O O . GLU D 1 7 ? 31.670 -61.041 -45.149 1.00 45.63 7 GLU D O 1
ATOM 2323 N N . GLU D 1 8 ? 30.047 -59.727 -45.941 1.00 46.80 8 GLU D N 1
ATOM 2324 C CA . GLU D 1 8 ? 29.700 -59.254 -44.600 1.00 44.80 8 GLU D CA 1
ATOM 2325 C C . GLU D 1 8 ? 29.391 -60.424 -43.648 1.00 49.89 8 GLU D C 1
ATOM 2326 O O . GLU D 1 8 ? 29.799 -60.427 -42.484 1.00 43.96 8 GLU D O 1
ATOM 2332 N N . VAL D 1 9 ? 28.653 -61.421 -44.150 1.00 50.46 9 VAL D N 1
ATOM 2333 C CA . VAL D 1 9 ? 28.278 -62.578 -43.334 1.00 46.93 9 VAL D CA 1
ATOM 2334 C C . VAL D 1 9 ? 29.503 -63.401 -42.993 1.00 48.49 9 VAL D C 1
ATOM 2335 O O . VAL D 1 9 ? 29.684 -63.795 -41.834 1.00 52.88 9 VAL D O 1
ATOM 2339 N N . TYR D 1 10 ? 30.381 -63.599 -43.964 1.00 47.40 10 TYR D N 1
ATOM 2340 C CA . TYR D 1 10 ? 31.612 -64.303 -43.707 1.00 45.86 10 TYR D CA 1
ATOM 2341 C C . TYR D 1 10 ? 32.475 -63.591 -42.654 1.00 50.73 10 TYR D C 1
ATOM 2342 O O . TYR D 1 10 ? 33.024 -64.242 -41.745 1.00 52.83 10 TYR D O 1
ATOM 2351 N N . GLU D 1 11 ? 32.626 -62.274 -42.766 1.00 50.06 11 GLU D N 1
ATOM 2352 C CA . GLU D 1 11 ? 33.427 -61.548 -41.784 1.00 50.72 11 GLU D CA 1
ATOM 2353 C C . GLU D 1 11 ? 32.855 -61.840 -40.394 1.00 51.75 11 GLU D C 1
ATOM 2354 O O . GLU D 1 11 ? 33.591 -62.220 -39.467 1.00 54.67 11 GLU D O 1
ATOM 2360 N N . PHE D 1 12 ? 31.532 -61.701 -40.257 1.00 44.12 12 PHE D N 1
ATOM 2361 C CA . PHE D 1 12 ? 30.868 -61.992 -39.014 1.00 43.84 12 PHE D CA 1
ATOM 2362 C C . PHE D 1 12 ? 31.166 -63.393 -38.505 1.00 38.24 12 PHE D C 1
ATOM 2363 O O . PHE D 1 12 ? 31.419 -63.584 -37.350 1.00 39.53 12 PHE D O 1
ATOM 2371 N N . LEU D 1 13 ? 31.052 -64.384 -39.364 1.00 41.54 13 LEU D N 1
ATOM 2372 C CA . LEU D 1 13 ? 31.300 -65.740 -38.965 1.00 43.12 13 LEU D CA 1
ATOM 2373 C C . LEU D 1 13 ? 32.746 -65.953 -38.566 1.00 46.60 13 LEU D C 1
ATOM 2374 O O . LEU D 1 13 ? 33.038 -66.724 -37.672 1.00 47.79 13 LEU D O 1
ATOM 2379 N N . LYS D 1 14 ? 33.661 -65.280 -39.257 1.00 53.47 14 LYS D N 1
ATOM 2380 C CA . LYS D 1 14 ? 35.092 -65.419 -38.977 1.00 51.32 14 LYS D CA 1
ATOM 2381 C C . LYS D 1 14 ? 35.419 -64.868 -37.583 1.00 52.52 14 LYS D C 1
ATOM 2382 O O . LYS D 1 14 ? 36.193 -65.465 -36.857 1.00 48.05 14 LYS D O 1
ATOM 2388 N N . LYS D 1 15 ? 34.768 -63.772 -37.202 1.00 53.16 15 LYS D N 1
ATOM 2389 C CA . LYS D 1 15 ? 34.883 -63.212 -35.849 1.00 58.43 15 LYS D CA 1
ATOM 2390 C C . LYS D 1 15 ? 34.324 -64.071 -34.760 1.00 59.81 15 LYS D C 1
ATOM 2391 O O . LYS D 1 15 ? 34.955 -64.179 -33.718 1.00 69.82 15 LYS D O 1
ATOM 2397 N N . LYS D 1 16 ? 33.175 -64.703 -34.968 1.00 52.84 16 LYS D N 1
ATOM 2398 C CA . LYS D 1 16 ? 32.710 -65.679 -33.967 1.00 53.69 16 LYS D CA 1
ATOM 2399 C C . LYS D 1 16 ? 33.674 -66.853 -33.938 1.00 45.48 16 LYS D C 1
ATOM 2400 O O . LYS D 1 16 ? 34.011 -67.339 -32.890 1.00 50.06 16 LYS D O 1
ATOM 2406 N N . ALA D 1 17 ? 34.147 -67.302 -35.088 1.00 44.91 17 ALA D N 1
ATOM 2407 C CA . ALA D 1 17 ? 35.095 -68.399 -35.099 1.00 45.69 17 ALA D CA 1
ATOM 2408 C C . ALA D 1 17 ? 36.340 -68.035 -34.229 1.00 50.76 17 ALA D C 1
ATOM 2409 O O . ALA D 1 17 ? 36.795 -68.845 -33.435 1.00 44.11 17 ALA D O 1
ATOM 2411 N N . LYS D 1 18 ? 36.859 -66.814 -34.352 1.00 47.50 18 LYS D N 1
ATOM 2412 C CA . LYS D 1 18 ? 37.986 -66.382 -33.521 1.00 57.96 18 LYS D CA 1
ATOM 2413 C C . LYS D 1 18 ? 37.581 -66.233 -32.051 1.00 57.27 18 LYS D C 1
ATOM 2414 O O . LYS D 1 18 ? 38.229 -66.783 -31.174 1.00 61.36 18 LYS D O 1
ATOM 2420 N N . GLU D 1 19 ? 36.506 -65.500 -31.794 1.00 58.21 19 GLU D N 1
ATOM 2421 C CA . GLU D 1 19 ? 35.932 -65.378 -30.432 1.00 54.18 19 GLU D CA 1
ATOM 2422 C C . GLU D 1 19 ? 35.857 -66.717 -29.698 1.00 51.65 19 GLU D C 1
ATOM 2423 O O . GLU D 1 19 ? 36.119 -66.796 -28.493 1.00 59.09 19 GLU D O 1
ATOM 2429 N N . GLU D 1 20 ? 35.445 -67.758 -30.417 1.00 55.09 20 GLU D N 1
ATOM 2430 C CA . GLU D 1 20 ? 35.164 -69.093 -29.822 1.00 53.69 20 GLU D CA 1
ATOM 2431 C C . GLU D 1 20 ? 36.324 -70.112 -29.876 1.00 53.75 20 GLU D C 1
ATOM 2432 O O . GLU D 1 20 ? 36.170 -71.212 -29.374 1.00 52.09 20 GLU D O 1
ATOM 2438 N N . GLY D 1 21 ? 37.431 -69.793 -30.549 1.00 48.19 21 GLY D N 1
ATOM 2439 C CA . GLY D 1 21 ? 38.563 -70.741 -30.694 1.00 51.12 21 GLY D CA 1
ATOM 2440 C C . GLY D 1 21 ? 38.283 -71.913 -31.634 1.00 52.67 21 GLY D C 1
ATOM 2441 O O . GLY D 1 21 ? 38.741 -73.053 -31.434 1.00 57.34 21 GLY D O 1
ATOM 2442 N N . THR D 1 22 ? 37.578 -71.599 -32.699 1.00 55.70 22 THR D N 1
ATOM 2443 C CA . THR D 1 22 ? 36.862 -72.564 -33.501 1.00 56.10 22 THR D CA 1
ATOM 2444 C C . THR D 1 22 ? 36.946 -72.145 -34.954 1.00 58.88 22 THR D C 1
ATOM 2445 O O . THR D 1 22 ? 37.343 -71.023 -35.258 1.00 66.61 22 THR D O 1
ATOM 2449 N N . SER D 1 23 ? 36.591 -73.039 -35.864 1.00 59.22 23 SER D N 1
ATOM 2450 C CA . SER D 1 23 ? 36.536 -72.689 -37.284 1.00 53.34 23 SER D CA 1
ATOM 2451 C C . SER D 1 23 ? 35.223 -71.985 -37.660 1.00 46.77 23 SER D C 1
ATOM 2452 O O . SER D 1 23 ? 34.290 -71.997 -36.902 1.00 56.39 23 SER D O 1
ATOM 2455 N N . VAL D 1 24 ? 35.136 -71.468 -38.880 1.00 49.26 24 VAL D N 1
ATOM 2456 C CA . VAL D 1 24 ? 33.891 -70.917 -39.414 1.00 44.32 24 VAL D CA 1
ATOM 2457 C C . VAL D 1 24 ? 32.810 -71.994 -39.558 1.00 46.98 24 VAL D C 1
ATOM 2458 O O . VAL D 1 24 ? 31.657 -71.752 -39.251 1.00 50.59 24 VAL D O 1
ATOM 2462 N N . PRO D 1 25 ? 33.153 -73.190 -40.044 1.00 49.20 25 PRO D N 1
ATOM 2463 C CA . PRO D 1 25 ? 32.111 -74.233 -40.097 1.00 46.38 25 PRO D CA 1
ATOM 2464 C C . PRO D 1 25 ? 31.600 -74.719 -38.751 1.00 46.93 25 PRO D C 1
ATOM 2465 O O . PRO D 1 25 ? 30.443 -75.126 -38.646 1.00 52.54 25 PRO D O 1
ATOM 2469 N N . ALA D 1 26 ? 32.446 -74.711 -37.728 1.00 45.62 26 ALA D N 1
ATOM 2470 C CA . ALA D 1 26 ? 31.962 -75.042 -36.388 1.00 46.47 26 ALA D CA 1
ATOM 2471 C C . ALA D 1 26 ? 30.916 -74.016 -35.949 1.00 47.00 26 ALA D C 1
ATOM 2472 O O . ALA D 1 26 ? 29.919 -74.381 -35.348 1.00 46.62 26 ALA D O 1
ATOM 2474 N N . VAL D 1 27 ? 31.155 -72.732 -36.261 1.00 45.29 27 VAL D N 1
ATOM 2475 C CA . VAL D 1 27 ? 30.237 -71.672 -35.886 1.00 46.51 27 VAL D CA 1
ATOM 2476 C C . VAL D 1 27 ? 28.900 -71.865 -36.608 1.00 43.82 27 VAL D C 1
ATOM 2477 O O . VAL D 1 27 ? 27.844 -71.890 -35.976 1.00 44.52 27 VAL D O 1
ATOM 2481 N N . ILE D 1 28 ? 28.940 -72.063 -37.912 1.00 41.79 28 ILE D N 1
ATOM 2482 C CA . ILE D 1 28 ? 27.716 -72.356 -38.646 1.00 44.42 28 ILE D CA 1
ATOM 2483 C C . ILE D 1 28 ? 26.946 -73.549 -38.065 1.00 42.14 28 ILE D C 1
ATOM 2484 O O . ILE D 1 28 ? 25.757 -73.440 -37.822 1.00 41.38 28 ILE D O 1
ATOM 2489 N N . ARG D 1 29 ? 27.618 -74.666 -37.834 1.00 43.32 29 ARG D N 1
ATOM 2490 C CA . ARG D 1 29 ? 26.969 -75.808 -37.187 1.00 44.72 29 ARG D CA 1
ATOM 2491 C C . ARG D 1 29 ? 26.365 -75.459 -35.868 1.00 44.09 29 ARG D C 1
ATOM 2492 O O . ARG D 1 29 ? 25.266 -75.906 -35.560 1.00 47.94 29 ARG D O 1
ATOM 2500 N N . LYS D 1 30 ? 27.065 -74.686 -35.066 1.00 43.74 30 LYS D N 1
ATOM 2501 C CA . LYS D 1 30 ? 26.535 -74.358 -33.768 1.00 47.24 30 LYS D CA 1
ATOM 2502 C C . LYS D 1 30 ? 25.253 -73.518 -33.910 1.00 45.36 30 LYS D C 1
ATOM 2503 O O . LYS D 1 30 ? 24.273 -73.788 -33.223 1.00 45.08 30 LYS D O 1
ATOM 2509 N N . ILE D 1 31 ? 25.263 -72.527 -34.808 1.00 38.23 31 ILE D N 1
ATOM 2510 C CA . ILE D 1 31 ? 24.100 -71.705 -35.063 1.00 37.14 31 ILE D CA 1
ATOM 2511 C C . ILE D 1 31 ? 22.961 -72.593 -35.527 1.00 38.99 31 ILE D C 1
ATOM 2512 O O . ILE D 1 31 ? 21.840 -72.488 -34.996 1.00 40.43 31 ILE D O 1
ATOM 2517 N N . LEU D 1 32 ? 23.227 -73.477 -36.485 1.00 37.77 32 LEU D N 1
ATOM 2518 C CA . LEU D 1 32 ? 22.169 -74.386 -36.972 1.00 42.75 32 LEU D CA 1
ATOM 2519 C C . LEU D 1 32 ? 21.616 -75.284 -35.877 1.00 41.66 32 LEU D C 1
ATOM 2520 O O . LEU D 1 32 ? 20.422 -75.508 -35.824 1.00 49.44 32 LEU D O 1
ATOM 2525 N N . LYS D 1 33 ? 22.464 -75.821 -35.021 1.00 49.89 33 LYS D N 1
ATOM 2526 C CA . LYS D 1 33 ? 21.990 -76.693 -33.911 1.00 48.06 33 LYS D CA 1
ATOM 2527 C C . LYS D 1 33 ? 21.150 -75.914 -32.948 1.00 44.30 33 LYS D C 1
ATOM 2528 O O . LYS D 1 33 ? 20.057 -76.336 -32.591 1.00 41.13 33 LYS D O 1
ATOM 2534 N N . GLU D 1 34 ? 21.600 -74.725 -32.593 1.00 45.77 34 GLU D N 1
ATOM 2535 C CA . GLU D 1 34 ? 20.841 -73.886 -31.661 1.00 51.53 34 GLU D CA 1
ATOM 2536 C C . GLU D 1 34 ? 19.512 -73.352 -32.199 1.00 44.86 34 GLU D C 1
ATOM 2537 O O . GLU D 1 34 ? 18.520 -73.384 -31.498 1.00 56.88 34 GLU D O 1
ATOM 2543 N N . TYR D 1 35 ? 19.499 -72.809 -33.406 1.00 46.48 35 TYR D N 1
ATOM 2544 C CA . TYR D 1 35 ? 18.294 -72.160 -33.930 1.00 40.67 35 TYR D CA 1
ATOM 2545 C C . TYR D 1 35 ? 17.339 -73.129 -34.524 1.00 40.93 35 TYR D C 1
ATOM 2546 O O . TYR D 1 35 ? 16.172 -72.809 -34.620 1.00 40.02 35 TYR D O 1
ATOM 2555 N N . PHE D 1 36 ? 17.797 -74.312 -34.948 1.00 40.84 36 PHE D N 1
ATOM 2556 C CA . PHE D 1 36 ? 16.861 -75.340 -35.471 1.00 39.81 36 PHE D CA 1
ATOM 2557 C C . PHE D 1 36 ? 16.592 -76.455 -34.463 1.00 40.28 36 PHE D C 1
ATOM 2558 O O . PHE D 1 36 ? 15.752 -77.322 -34.678 1.00 37.84 36 PHE D O 1
ATOM 2566 N N . GLY D 1 37 ? 17.295 -76.397 -33.354 1.00 37.84 37 GLY D N 1
ATOM 2567 C CA . GLY D 1 37 ? 17.023 -77.265 -32.233 1.00 40.41 37 GLY D CA 1
ATOM 2568 C C . GLY D 1 37 ? 17.286 -78.730 -32.539 1.00 45.51 37 GLY D C 1
ATOM 2569 O O . GLY D 1 37 ? 16.441 -79.595 -32.243 1.00 43.51 37 GLY D O 1
ATOM 2570 N N . ILE D 1 38 ? 18.435 -78.975 -33.172 1.00 43.27 38 ILE D N 1
ATOM 2571 C CA . ILE D 1 38 ? 18.817 -80.285 -33.614 1.00 44.93 38 ILE D CA 1
ATOM 2572 C C . ILE D 1 38 ? 20.195 -80.770 -33.201 1.00 48.34 38 ILE D C 1
ATOM 2573 O O . ILE D 1 38 ? 21.125 -80.009 -32.980 1.00 53.64 38 ILE D O 1
ATOM 2578 N N . GLU D 1 39 ? 20.273 -82.087 -33.140 1.00 54.95 39 GLU D N 1
ATOM 2579 C CA . GLU D 1 39 ? 21.458 -82.822 -32.806 1.00 57.00 39 GLU D CA 1
ATOM 2580 C C . GLU D 1 39 ? 22.186 -83.121 -34.108 1.00 56.14 39 GLU D C 1
ATOM 2581 O O . GLU D 1 39 ? 21.583 -83.611 -35.035 1.00 47.15 39 GLU D O 1
ATOM 2587 N N . ASP D 1 40 ? 23.478 -82.832 -34.173 1.00 58.02 40 ASP D N 1
ATOM 2588 C CA . ASP D 1 40 ? 24.275 -83.248 -35.303 1.00 65.40 40 ASP D CA 1
ATOM 2589 C C . ASP D 1 40 ? 25.670 -83.754 -34.857 1.00 75.23 40 ASP D C 1
ATOM 2590 O O . ASP D 1 40 ? 26.428 -83.060 -34.159 1.00 59.77 40 ASP D O 1
ATOM 2595 N N . ARG D 1 41 ? 26.018 -84.936 -35.354 1.00 86.05 41 ARG D N 1
ATOM 2596 C CA . ARG D 1 41 ? 27.271 -85.606 -34.995 1.00 98.96 41 ARG D CA 1
ATOM 2597 C C . ARG D 1 41 ? 28.491 -85.088 -35.758 1.00 94.56 41 ARG D C 1
ATOM 2598 O O . ARG D 1 41 ? 29.579 -85.128 -35.236 1.00 93.61 41 ARG D O 1
ATOM 2606 N N . THR D 1 42 ? 28.309 -84.628 -36.992 1.00 89.06 42 THR D N 1
ATOM 2607 C CA . THR D 1 42 ? 29.423 -84.220 -37.850 1.00 80.20 42 THR D CA 1
ATOM 2608 C C . THR D 1 42 ? 30.479 -83.308 -37.186 1.00 80.92 42 THR D C 1
ATOM 2609 O O . THR D 1 42 ? 30.133 -82.421 -36.415 1.00 73.90 42 THR D O 1
ATOM 2613 N N . ARG D 1 43 ? 31.758 -83.552 -37.513 1.00 95.83 43 ARG D N 1
ATOM 2614 C CA . ARG D 1 43 ? 32.898 -82.693 -37.129 1.00 95.32 43 ARG D CA 1
ATOM 2615 C C . ARG D 1 43 ? 33.889 -82.495 -38.316 1.00 100.51 43 ARG D C 1
ATOM 2616 O O . ARG D 1 43 ? 33.812 -83.197 -39.337 1.00 86.06 43 ARG D O 1
ATOM 2624 N N . ASP D 1 44 ? 34.792 -81.516 -38.173 1.00 111.51 44 ASP D N 1
ATOM 2625 C CA . ASP D 1 44 ? 35.883 -81.227 -39.142 1.00 112.04 44 ASP D CA 1
ATOM 2626 C C . ASP D 1 44 ? 37.244 -81.251 -38.457 1.00 110.69 44 ASP D C 1
ATOM 2627 O O . ASP D 1 44 ? 37.345 -80.868 -37.296 1.00 98.28 44 ASP D O 1
ATOM 2632 N N . TYR D 1 45 ? 38.280 -81.727 -39.153 1.00 115.58 45 TYR D N 1
ATOM 2633 C CA . TYR D 1 45 ? 39.623 -81.772 -38.576 1.00 115.18 45 TYR D CA 1
ATOM 2634 C C . TYR D 1 45 ? 40.686 -81.314 -39.603 1.00 121.70 45 TYR D C 1
ATOM 2635 O O . TYR D 1 45 ? 41.242 -80.221 -39.473 1.00 109.44 45 TYR D O 1
ATOM 2644 N N . LYS D 1 46 ? 40.961 -82.160 -40.605 1.00 132.07 46 LYS D N 1
ATOM 2645 C CA . LYS D 1 46 ? 41.956 -81.879 -41.643 1.00 129.78 46 LYS D CA 1
ATOM 2646 C C . LYS D 1 46 ? 41.158 -81.580 -42.899 1.00 137.10 46 LYS D C 1
ATOM 2647 O O . LYS D 1 46 ? 40.779 -82.478 -43.667 1.00 143.63 46 LYS D O 1
ATOM 2653 N N . ARG D 1 47 ? 40.910 -80.289 -43.084 1.00 132.50 47 ARG D N 1
ATOM 2654 C CA . ARG D 1 47 ? 39.895 -79.819 -44.011 1.00 118.74 47 ARG D CA 1
ATOM 2655 C C . ARG D 1 47 ? 40.237 -78.427 -44.514 1.00 109.43 47 ARG D C 1
ATOM 2656 O O . ARG D 1 47 ? 40.457 -77.527 -43.711 1.00 112.98 47 ARG D O 1
ATOM 2664 N N . GLN D 1 48 ? 40.255 -78.250 -45.835 1.00 109.22 48 GLN D N 1
ATOM 2665 C CA . GLN D 1 48 ? 40.753 -77.002 -46.452 1.00 119.73 48 GLN D CA 1
ATOM 2666 C C . GLN D 1 48 ? 40.271 -75.760 -45.680 1.00 118.23 48 GLN D C 1
ATOM 2667 O O . GLN D 1 48 ? 39.060 -75.566 -45.497 1.00 90.44 48 GLN D O 1
ATOM 2673 N N . ASP D 1 49 ? 41.235 -74.951 -45.217 1.00 123.72 49 ASP D N 1
ATOM 2674 C CA . ASP D 1 49 ? 40.977 -73.706 -44.462 1.00 125.98 49 ASP D CA 1
ATOM 2675 C C . ASP D 1 49 ? 40.930 -72.453 -45.371 1.00 124.25 49 ASP D C 1
ATOM 2676 O O . ASP D 1 49 ? 40.778 -71.326 -44.870 1.00 110.12 49 ASP D O 1
ATOM 2681 N N . LEU D 1 50 ? 41.040 -72.648 -46.692 1.00 125.97 50 LEU D N 1
ATOM 2682 C CA . LEU D 1 50 ? 41.125 -71.520 -47.634 1.00 125.83 50 LEU D CA 1
ATOM 2683 C C . LEU D 1 50 ? 39.954 -70.516 -47.453 1.00 129.42 50 LEU D C 1
ATOM 2684 O O . LEU D 1 50 ? 38.774 -70.887 -47.432 1.00 113.98 50 LEU D O 1
ATOM 2689 N N . GLU D 1 51 ? 40.324 -69.251 -47.254 1.00 136.23 51 GLU D N 1
ATOM 2690 C CA . GLU D 1 51 ? 39.477 -68.113 -47.570 1.00 126.58 51 GLU D CA 1
ATOM 2691 C C . GLU D 1 51 ? 39.681 -67.774 -49.034 1.00 124.02 51 GLU D C 1
ATOM 2692 O O . GLU D 1 51 ? 39.012 -66.901 -49.542 1.00 122.52 51 GLU D O 1
ATOM 2698 N N . GLY D 1 52 ? 40.610 -68.453 -49.711 1.00 131.47 52 GLY D N 1
ATOM 2699 C CA . GLY D 1 52 ? 40.672 -68.382 -51.185 1.00 128.62 52 GLY D CA 1
ATOM 2700 C C . GLY D 1 52 ? 39.556 -69.172 -51.867 1.00 125.03 52 GLY D C 1
ATOM 2701 O O . GLY D 1 52 ? 39.467 -69.117 -53.094 1.00 130.22 52 GLY D O 1
ATOM 2702 N N . SER D 1 53 ? 38.723 -69.900 -51.091 1.00 110.80 53 SER D N 1
ATOM 2703 C CA . SER D 1 53 ? 37.465 -70.521 -51.578 1.00 95.71 53 SER D CA 1
ATOM 2704 C C . SER D 1 53 ? 36.275 -69.528 -51.569 1.00 83.29 53 SER D C 1
ATOM 2705 O O . SER D 1 53 ? 35.297 -69.679 -50.840 1.00 83.25 53 SER D O 1
ATOM 2708 N N . TYR D 1 54 ? 36.396 -68.507 -52.403 1.00 79.94 54 TYR D N 1
ATOM 2709 C CA . TYR D 1 54 ? 35.282 -67.624 -52.767 1.00 78.99 54 TYR D CA 1
ATOM 2710 C C . TYR D 1 54 ? 35.161 -67.537 -54.282 1.00 73.95 54 TYR D C 1
ATOM 2711 O O . TYR D 1 54 ? 35.971 -68.076 -54.999 1.00 66.46 54 TYR D O 1
ATOM 2720 N N . ILE D 1 55 ? 34.148 -66.828 -54.756 1.00 76.75 55 ILE D N 1
ATOM 2721 C CA . ILE D 1 55 ? 34.062 -66.470 -56.158 1.00 71.30 55 ILE D CA 1
ATOM 2722 C C . ILE D 1 55 ? 33.697 -65.003 -56.238 1.00 66.29 55 ILE D C 1
ATOM 2723 O O . ILE D 1 55 ? 33.090 -64.465 -55.330 1.00 68.36 55 ILE D O 1
ATOM 2728 N N . ILE D 1 56 ? 34.126 -64.363 -57.319 1.00 70.61 56 ILE D N 1
ATOM 2729 C CA . ILE D 1 56 ? 33.810 -62.976 -57.602 1.00 67.54 56 ILE D CA 1
ATOM 2730 C C . ILE D 1 56 ? 32.689 -62.904 -58.631 1.00 69.20 56 ILE D C 1
ATOM 2731 O O . ILE D 1 56 ? 32.793 -63.488 -59.692 1.00 69.45 56 ILE D O 1
ATOM 2736 N N . VAL D 1 57 ? 31.609 -62.212 -58.302 1.00 76.54 57 VAL D N 1
ATOM 2737 C CA . VAL D 1 57 ? 30.535 -61.947 -59.261 1.00 74.78 57 VAL D CA 1
ATOM 2738 C C . VAL D 1 57 ? 30.221 -60.469 -59.196 1.00 80.37 57 VAL D C 1
ATOM 2739 O O . VAL D 1 57 ? 29.922 -59.950 -58.125 1.00 78.76 57 VAL D O 1
ATOM 2743 N N . ASN D 1 58 ? 30.301 -59.805 -60.348 1.00 80.70 58 ASN D N 1
ATOM 2744 C CA . ASN D 1 58 ? 30.185 -58.350 -60.448 1.00 78.50 58 ASN D CA 1
ATOM 2745 C C . ASN D 1 58 ? 30.979 -57.607 -59.403 1.00 73.71 58 ASN D C 1
ATOM 2746 O O . ASN D 1 58 ? 30.502 -56.662 -58.776 1.00 78.19 58 ASN D O 1
ATOM 2751 N N . GLY D 1 59 ? 32.201 -58.066 -59.203 1.00 77.50 59 GLY D N 1
ATOM 2752 C CA . GLY D 1 59 ? 33.110 -57.418 -58.286 1.00 78.96 59 GLY D CA 1
ATOM 2753 C C . GLY D 1 59 ? 32.949 -57.770 -56.820 1.00 86.09 59 GLY D C 1
ATOM 2754 O O . GLY D 1 59 ? 33.770 -57.337 -56.015 1.00 75.89 59 GLY D O 1
ATOM 2755 N N . LYS D 1 60 ? 31.922 -58.552 -56.459 1.00 84.09 60 LYS D N 1
ATOM 2756 C CA . LYS D 1 60 ? 31.675 -58.901 -55.057 1.00 78.02 60 LYS D CA 1
ATOM 2757 C C . LYS D 1 60 ? 32.107 -60.328 -54.770 1.00 72.68 60 LYS D C 1
ATOM 2758 O O . LYS D 1 60 ? 31.915 -61.207 -55.592 1.00 64.49 60 LYS D O 1
ATOM 2764 N N . LYS D 1 61 ? 32.691 -60.541 -53.599 1.00 68.14 61 LYS D N 1
ATOM 2765 C CA . LYS D 1 61 ? 33.083 -61.866 -53.162 1.00 65.55 61 LYS D CA 1
ATOM 2766 C C . LYS D 1 61 ? 31.908 -62.579 -52.529 1.00 62.85 61 LYS D C 1
ATOM 2767 O O . LYS D 1 61 ? 31.149 -61.981 -51.771 1.00 57.47 61 LYS D O 1
ATOM 2773 N N . TYR D 1 62 ? 31.809 -63.873 -52.818 1.00 60.46 62 TYR D N 1
ATOM 2774 C CA . TYR D 1 62 ? 30.856 -64.758 -52.224 1.00 56.79 62 TYR D CA 1
ATOM 2775 C C . TYR D 1 62 ? 31.621 -65.999 -51.735 1.00 60.75 62 TYR D C 1
ATOM 2776 O O . TYR D 1 62 ? 32.150 -66.771 -52.524 1.00 56.77 62 TYR D O 1
ATOM 2785 N N . TYR D 1 63 ? 31.627 -66.231 -50.430 1.00 59.50 63 TYR D N 1
ATOM 2786 C CA . TYR D 1 63 ? 32.414 -67.329 -49.872 1.00 57.44 63 TYR D CA 1
ATOM 2787 C C . TYR D 1 63 ? 31.641 -68.623 -49.912 1.00 56.43 63 TYR D C 1
ATOM 2788 O O . TYR D 1 63 ? 30.464 -68.660 -49.582 1.00 54.86 63 TYR D O 1
ATOM 2797 N N . ARG D 1 64 ? 32.307 -69.687 -50.348 1.00 66.92 64 ARG D N 1
ATOM 2798 C CA . ARG D 1 64 ? 31.729 -71.033 -50.370 1.00 73.18 64 ARG D CA 1
ATOM 2799 C C . ARG D 1 64 ? 32.267 -71.747 -49.156 1.00 70.13 64 ARG D C 1
ATOM 2800 O O . ARG D 1 64 ? 33.479 -71.917 -49.014 1.00 72.59 64 ARG D O 1
ATOM 2808 N N . ILE D 1 65 ? 31.383 -72.143 -48.255 1.00 69.17 65 ILE D N 1
ATOM 2809 C CA . ILE D 1 65 ? 31.813 -72.796 -47.011 1.00 69.19 65 ILE D CA 1
ATOM 2810 C C . ILE D 1 65 ? 31.455 -74.264 -47.031 1.00 68.11 65 ILE D C 1
ATOM 2811 O O . ILE D 1 65 ? 30.306 -74.624 -47.282 1.00 58.95 65 ILE D O 1
ATOM 2816 N N . ASN D 1 66 ? 32.445 -75.107 -46.747 1.00 84.47 66 ASN D N 1
ATOM 2817 C CA . ASN D 1 66 ? 32.251 -76.559 -46.780 1.00 91.23 66 ASN D CA 1
ATOM 2818 C C . ASN D 1 66 ? 31.584 -77.054 -45.501 1.00 88.31 66 ASN D C 1
ATOM 2819 O O . ASN D 1 66 ? 32.203 -77.711 -44.676 1.00 113.48 66 ASN D O 1
ATOM 2824 N N . CYS D 1 67 ? 30.322 -76.704 -45.320 1.00 90.93 67 CYS D N 1
ATOM 2825 C CA . CYS D 1 67 ? 29.584 -77.174 -44.178 1.00 89.11 67 CYS D CA 1
ATOM 2826 C C . CYS D 1 67 ? 28.904 -78.456 -44.584 1.00 83.21 67 CYS D C 1
ATOM 2827 O O . CYS D 1 67 ? 28.163 -78.477 -45.569 1.00 96.27 67 CYS D O 1
ATOM 2830 N N . LYS D 1 68 ? 29.240 -79.535 -43.886 1.00 80.17 68 LYS D N 1
ATOM 2831 C CA . LYS D 1 68 ? 28.467 -80.761 -43.942 1.00 76.20 68 LYS D CA 1
ATOM 2832 C C . LYS D 1 68 ? 27.805 -80.945 -42.579 1.00 66.06 68 LYS D C 1
ATOM 2833 O O . LYS D 1 68 ? 28.397 -80.723 -41.524 1.00 69.30 68 LYS D O 1
ATOM 2839 N N . LEU D 1 69 ? 26.539 -81.285 -42.665 1.00 63.06 69 LEU D N 1
ATOM 2840 C CA . LEU D 1 69 ? 25.722 -81.826 -41.608 1.00 62.14 69 LEU D CA 1
ATOM 2841 C C . LEU D 1 69 ? 25.341 -83.268 -42.004 1.00 60.45 69 LEU D C 1
ATOM 2842 O O . LEU D 1 69 ? 25.422 -83.649 -43.165 1.00 58.23 69 LEU D O 1
ATOM 2847 N N . GLU D 1 70 ? 24.873 -84.049 -41.043 1.00 64.47 70 GLU D N 1
ATOM 2848 C CA . GLU D 1 70 ? 24.231 -85.328 -41.349 1.00 62.24 70 GLU D CA 1
ATOM 2849 C C . GLU D 1 70 ? 23.132 -85.099 -42.375 1.00 68.14 70 GLU D C 1
ATOM 2850 O O . GLU D 1 70 ? 22.438 -84.090 -42.307 1.00 63.60 70 GLU D O 1
ATOM 2856 N N . LYS D 1 71 ? 22.938 -86.043 -43.292 1.00 79.11 71 LYS D N 1
ATOM 2857 C CA . LYS D 1 71 ? 21.982 -85.851 -44.379 1.00 81.91 71 LYS D CA 1
ATOM 2858 C C . LYS D 1 71 ? 20.585 -85.501 -43.878 1.00 73.57 71 LYS D C 1
ATOM 2859 O O . LYS D 1 71 ? 19.937 -84.638 -44.446 1.00 71.88 71 LYS D O 1
ATOM 2865 N N . ARG D 1 72 ? 20.138 -86.127 -42.796 1.00 70.05 72 ARG D N 1
ATOM 2866 C CA . ARG D 1 72 ? 18.802 -85.837 -42.251 1.00 69.31 72 ARG D CA 1
ATOM 2867 C C . ARG D 1 72 ? 18.628 -84.393 -41.816 1.00 63.38 72 ARG D C 1
ATOM 2868 O O . ARG D 1 72 ? 17.571 -83.767 -42.073 1.00 55.95 72 ARG D O 1
ATOM 2876 N N . ASN D 1 73 ? 19.667 -83.857 -41.178 1.00 56.52 73 ASN D N 1
ATOM 2877 C CA . ASN D 1 73 ? 19.651 -82.462 -40.745 1.00 54.72 73 ASN D CA 1
ATOM 2878 C C . ASN D 1 73 ? 19.779 -81.462 -41.892 1.00 48.33 73 ASN D C 1
ATOM 2879 O O . ASN D 1 73 ? 19.156 -80.420 -41.856 1.00 50.04 73 ASN D O 1
ATOM 2884 N N . GLU D 1 74 ? 20.530 -81.810 -42.919 1.00 48.05 74 GLU D N 1
ATOM 2885 C CA . GLU D 1 74 ? 20.564 -81.018 -44.150 1.00 56.87 74 GLU D CA 1
ATOM 2886 C C . GLU D 1 74 ? 19.159 -80.802 -44.718 1.00 54.59 74 GLU D C 1
ATOM 2887 O O . GLU D 1 74 ? 18.773 -79.688 -45.042 1.00 63.85 74 GLU D O 1
ATOM 2893 N N . ILE D 1 75 ? 18.367 -81.857 -44.772 1.00 55.82 75 ILE D N 1
ATOM 2894 C CA . ILE D 1 75 ? 17.007 -81.738 -45.260 1.00 52.44 75 ILE D CA 1
ATOM 2895 C C . ILE D 1 75 ? 16.137 -80.881 -44.337 1.00 50.43 75 ILE D C 1
ATOM 2896 O O . ILE D 1 75 ? 15.414 -80.008 -44.833 1.00 51.58 75 ILE D O 1
ATOM 2901 N N . LEU D 1 76 ? 16.211 -81.096 -43.012 1.00 45.88 76 LEU D N 1
ATOM 2902 C CA . LEU D 1 76 ? 15.370 -80.325 -42.096 1.00 45.82 76 LEU D CA 1
ATOM 2903 C C . LEU D 1 76 ? 15.687 -78.838 -42.244 1.00 43.51 76 LEU D C 1
ATOM 2904 O O . LEU D 1 76 ? 14.793 -78.014 -42.322 1.00 41.98 76 LEU D O 1
ATOM 2909 N N . VAL D 1 77 ? 16.976 -78.515 -42.281 1.00 41.44 77 VAL D N 1
ATOM 2910 C CA . VAL D 1 77 ? 17.391 -77.142 -42.372 1.00 40.68 77 VAL D CA 1
ATOM 2911 C C . VAL D 1 77 ? 16.916 -76.506 -43.668 1.00 44.69 77 VAL D C 1
ATOM 2912 O O . VAL D 1 77 ? 16.293 -75.452 -43.618 1.00 47.55 77 VAL D O 1
ATOM 2916 N N . LYS D 1 78 ? 17.091 -77.191 -44.808 1.00 44.16 78 LYS D N 1
ATOM 2917 C CA . LYS D 1 78 ? 16.516 -76.691 -46.058 1.00 42.96 78 LYS D CA 1
ATOM 2918 C C . LYS D 1 78 ? 14.989 -76.465 -45.955 1.00 45.12 78 LYS D C 1
ATOM 2919 O O . LYS D 1 78 ? 14.457 -75.439 -46.414 1.00 48.37 78 LYS D O 1
ATOM 2925 N N . LEU D 1 79 ? 14.281 -77.406 -45.348 1.00 43.29 79 LEU D N 1
ATOM 2926 C CA . LEU D 1 79 ? 12.824 -77.275 -45.231 1.00 45.32 79 LEU D CA 1
ATOM 2927 C C . LEU D 1 79 ? 12.421 -76.098 -44.365 1.00 48.54 79 LEU D C 1
ATOM 2928 O O . LEU D 1 79 ? 11.490 -75.351 -44.711 1.00 43.67 79 LEU D O 1
ATOM 2933 N N . GLU D 1 80 ? 13.126 -75.918 -43.255 1.00 46.14 80 GLU D N 1
ATOM 2934 C CA . GLU D 1 80 ? 12.772 -74.875 -42.323 1.00 43.71 80 GLU D CA 1
ATOM 2935 C C . GLU D 1 80 ? 13.049 -73.502 -42.914 1.00 41.90 80 GLU D C 1
ATOM 2936 O O . GLU D 1 80 ? 12.256 -72.603 -42.762 1.00 40.29 80 GLU D O 1
ATOM 2942 N N . LEU D 1 81 ? 14.175 -73.344 -43.604 1.00 43.10 81 LEU D N 1
ATOM 2943 C CA . LEU D 1 81 ? 14.444 -72.099 -44.320 1.00 40.52 81 LEU D CA 1
ATOM 2944 C C . LEU D 1 81 ? 13.383 -71.829 -45.388 1.00 43.59 81 LEU D C 1
ATOM 2945 O O . LEU D 1 81 ? 12.971 -70.701 -45.559 1.00 44.15 81 LEU D O 1
ATOM 2950 N N . LYS D 1 82 ? 12.919 -72.860 -46.086 1.00 45.03 82 LYS D N 1
ATOM 2951 C CA . LYS D 1 82 ? 11.857 -72.680 -47.063 1.00 48.22 82 LYS D CA 1
ATOM 2952 C C . LYS D 1 82 ? 10.588 -72.250 -46.378 1.00 44.13 82 LYS D C 1
ATOM 2953 O O . LYS D 1 82 ? 10.004 -71.249 -46.732 1.00 45.49 82 LYS D O 1
ATOM 2959 N N . LYS D 1 83 ? 10.135 -73.011 -45.397 1.00 46.28 83 LYS D N 1
ATOM 2960 C CA . LYS D 1 83 ? 8.891 -72.640 -44.655 1.00 46.05 83 LYS D CA 1
ATOM 2961 C C . LYS D 1 83 ? 8.933 -71.223 -44.113 1.00 43.68 83 LYS D C 1
ATOM 2962 O O . LYS D 1 83 ? 7.949 -70.495 -44.119 1.00 48.24 83 LYS D O 1
ATOM 2968 N N . ARG D 1 84 ? 10.112 -70.807 -43.725 1.00 43.46 84 ARG D N 1
ATOM 2969 C CA . ARG D 1 84 ? 10.325 -69.547 -43.088 1.00 41.40 84 ARG D CA 1
ATOM 2970 C C . ARG D 1 84 ? 10.486 -68.476 -44.158 1.00 44.80 84 ARG D C 1
ATOM 2971 O O . ARG D 1 84 ? 10.423 -67.275 -43.879 1.00 46.04 84 ARG D O 1
ATOM 2979 N N . GLY D 1 85 ? 10.709 -68.908 -45.398 1.00 43.49 85 GLY D N 1
ATOM 2980 C CA . GLY D 1 85 ? 10.828 -68.003 -46.521 1.00 40.53 85 GLY D CA 1
ATOM 2981 C C . GLY D 1 85 ? 12.147 -67.280 -46.528 1.00 42.75 85 GLY D C 1
ATOM 2982 O O . GLY D 1 85 ? 12.180 -66.108 -46.797 1.00 49.25 85 GLY D O 1
ATOM 2983 N N . THR D 1 86 ? 13.253 -67.960 -46.246 1.00 42.06 86 THR D N 1
ATOM 2984 C CA . THR D 1 86 ? 14.556 -67.276 -46.161 1.00 39.26 86 THR D CA 1
ATOM 2985 C C . THR D 1 86 ? 15.641 -68.111 -46.748 1.00 40.12 86 THR D C 1
ATOM 2986 O O . THR D 1 86 ? 15.550 -69.327 -46.737 1.00 43.88 86 THR D O 1
ATOM 2990 N N . THR D 1 87 ? 16.671 -67.441 -47.254 1.00 41.13 87 THR D N 1
ATOM 2991 C CA . THR D 1 87 ? 17.885 -68.099 -47.604 1.00 40.39 87 THR D CA 1
ATOM 2992 C C . THR D 1 87 ? 18.695 -68.226 -46.297 1.00 40.48 87 THR D C 1
ATOM 2993 O O . THR D 1 87 ? 18.424 -67.567 -45.273 1.00 38.61 87 THR D O 1
ATOM 2997 N N . LEU D 1 88 ? 19.708 -69.077 -46.323 1.00 42.97 88 LEU D N 1
ATOM 2998 C CA . LEU D 1 88 ? 20.585 -69.233 -45.167 1.00 44.48 88 LEU D CA 1
ATOM 2999 C C . LEU D 1 88 ? 21.362 -67.962 -44.945 1.00 39.73 88 LEU D C 1
ATOM 3000 O O . LEU D 1 88 ? 21.535 -67.507 -43.806 1.00 41.91 88 LEU D O 1
ATOM 3005 N N . ASN D 1 89 ? 21.797 -67.376 -46.050 1.00 37.70 89 ASN D N 1
ATOM 3006 C CA . ASN D 1 89 ? 22.608 -66.197 -45.978 1.00 39.08 89 ASN D CA 1
ATOM 3007 C C . ASN D 1 89 ? 21.837 -65.097 -45.306 1.00 37.66 89 ASN D C 1
ATOM 3008 O O . ASN D 1 89 ? 22.356 -64.398 -44.469 1.00 41.75 89 ASN D O 1
ATOM 3013 N N . ARG D 1 90 ? 20.603 -64.889 -45.715 1.00 38.71 90 ARG D N 1
ATOM 3014 C CA . ARG D 1 90 ? 19.821 -63.803 -45.121 1.00 41.88 90 ARG D CA 1
ATOM 3015 C C . ARG D 1 90 ? 19.516 -64.087 -43.634 1.00 47.65 90 ARG D C 1
ATOM 3016 O O . ARG D 1 90 ? 19.540 -63.179 -42.823 1.00 47.45 90 ARG D O 1
ATOM 3024 N N . PHE D 1 91 ? 19.308 -65.360 -43.293 1.00 48.41 91 PHE D N 1
ATOM 3025 C CA . PHE D 1 91 ? 19.090 -65.760 -41.928 1.00 45.90 91 PHE D CA 1
ATOM 3026 C C . PHE D 1 91 ? 20.301 -65.394 -41.077 1.00 46.82 91 PHE D C 1
ATOM 3027 O O . PHE D 1 91 ? 20.167 -64.713 -40.061 1.00 43.87 91 PHE D O 1
ATOM 3035 N N . LEU D 1 92 ? 21.485 -65.797 -41.515 1.00 47.66 92 LEU D N 1
ATOM 3036 C CA . LEU D 1 92 ? 22.699 -65.454 -40.786 1.00 43.88 92 LEU D CA 1
ATOM 3037 C C . LEU D 1 92 ? 22.912 -63.941 -40.729 1.00 50.31 92 LEU D C 1
ATOM 3038 O O . LEU D 1 92 ? 23.396 -63.410 -39.747 1.00 53.80 92 LEU D O 1
ATOM 3043 N N . LYS D 1 93 ? 22.552 -63.236 -41.792 1.00 55.36 93 LYS D N 1
ATOM 3044 C CA . LYS D 1 93 ? 22.717 -61.784 -41.841 1.00 62.47 93 LYS D CA 1
ATOM 3045 C C . LYS D 1 93 ? 21.823 -61.087 -40.805 1.00 59.79 93 LYS D C 1
ATOM 3046 O O . LYS D 1 93 ? 22.238 -60.122 -40.175 1.00 60.46 93 LYS D O 1
ATOM 3052 N N . GLU D 1 94 ? 20.607 -61.581 -40.629 1.00 53.38 94 GLU D N 1
ATOM 3053 C CA . GLU D 1 94 ? 19.676 -60.988 -39.656 1.00 56.32 94 GLU D CA 1
ATOM 3054 C C . GLU D 1 94 ? 20.105 -61.246 -38.221 1.00 62.11 94 GLU D C 1
ATOM 3055 O O . GLU D 1 94 ? 19.739 -60.527 -37.315 1.00 59.88 94 GLU D O 1
ATOM 3069 N N . ILE D 1 96 ? 23.387 -60.905 -37.275 1.00 72.23 96 ILE D N 1
ATOM 3070 C CA . ILE D 1 96 ? 24.290 -59.783 -37.017 1.00 72.59 96 ILE D CA 1
ATOM 3071 C C . ILE D 1 96 ? 23.459 -58.616 -36.491 1.00 87.08 96 ILE D C 1
ATOM 3072 O O . ILE D 1 96 ? 23.666 -58.141 -35.375 1.00 91.42 96 ILE D O 1
ATOM 3085 N N . ILE D 1 98 ? 20.626 -58.278 -35.223 1.00 98.33 98 ILE D N 1
ATOM 3086 C CA . ILE D 1 98 ? 20.071 -58.478 -33.867 1.00 99.30 98 ILE D CA 1
ATOM 3087 C C . ILE D 1 98 ? 21.106 -58.403 -32.734 1.00 102.45 98 ILE D C 1
ATOM 3088 O O . ILE D 1 98 ? 20.718 -58.226 -31.578 1.00 113.44 98 ILE D O 1
ATOM 3093 N N . THR D 1 99 ? 22.391 -58.599 -33.050 1.00 108.81 99 THR D N 1
ATOM 3094 C CA . THR D 1 99 ? 23.510 -58.256 -32.131 1.00 107.27 99 THR D CA 1
ATOM 3095 C C . THR D 1 99 ? 23.902 -56.776 -32.192 1.00 114.95 99 THR D C 1
ATOM 3096 O O . THR D 1 99 ? 23.981 -56.111 -31.153 1.00 124.19 99 THR D O 1
ATOM 3100 N N . VAL D 1 100 ? 24.209 -56.291 -33.401 1.00 117.13 100 VAL D N 1
ATOM 3101 C CA . VAL D 1 100 ? 24.469 -54.848 -33.647 1.00 118.83 100 VAL D CA 1
ATOM 3102 C C . VAL D 1 100 ? 23.203 -53.993 -33.452 1.00 123.73 100 VAL D C 1
ATOM 3103 O O . VAL D 1 100 ? 22.740 -53.759 -32.324 1.00 118.11 100 VAL D O 1
#